Protein AF-A0A2D4K4G1-F1 (afdb_monomer)

Foldseek 3Di:
DVVLLVVLVVDPDPVSSVVSVVVVLVVCLVVLQPDPLLVVLVSCVLVLNLLSLLVSLQSSLCVLCVVCLLVVCVVVVNDPPSVVNVVSVVSNLVSLCSLLVLLLVLQCQLPDDDPPQDDPPDPDDRPPPPPPSRDHSVRSVVSSVVSVVSQLVDPDLSSLLSVLVSCVVSVNLVVLLVRDDPNSQVSLVVCLVPPPVVVVSLVSNLSSCVSVVVNVRSVVSVVVD

Sequence (225 aa):
ANELLQRSRQVQNKSEKEKMLRESLKEYQKISTQVDLANICVQYRQVRFYEGVVELSLTAAEKKDPQGLGLHYYKNHEPEEDVTGWQAFQERLNCYKCITDTLQELVNQSKAAPQSPSVPKKPGPPVLSSDPNMLSNEEAGHHFEQMLKLAQRSMDELFSIALYGWLIQADLSDKLLQVNSPFLEPYLARMAKIDQNKVCYMDLLWRFFEKNRSFSNAARVLAKL

InterPro domains:
  IPR004870 Nucleoporin, Nup155-like [PTHR10350] (1-225)
  IPR007187 Nucleoporin, Nup133/Nup155-like, C-terminal [PF03177] (1-225)
  IPR042533 Nucleoporin, Nup155-like, C-terminal, subdomain 1 [G3DSA:1.25.40.450] (1-170)
  IPR042537 Nucleoporin, Nup155-like, C-terminal, subdomain 2 [G3DSA:1.25.40.440] (172-225)

Structure (mmCIF, N/CA/C/O backbone):
data_AF-A0A2D4K4G1-F1
#
_entry.id   AF-A0A2D4K4G1-F1
#
loop_
_atom_site.group_PDB
_atom_site.id
_atom_site.type_symbol
_atom_site.label_atom_id
_atom_site.label_alt_id
_atom_site.label_comp_id
_atom_site.label_asym_id
_atom_site.label_entity_id
_atom_site.label_seq_id
_atom_site.pdbx_PDB_ins_code
_atom_site.Cartn_x
_atom_site.Cartn_y
_atom_site.Cartn_z
_atom_site.occupancy
_atom_site.B_iso_or_equiv
_atom_site.auth_seq_id
_atom_site.auth_comp_id
_atom_site.auth_asym_id
_atom_site.auth_atom_id
_atom_site.pdbx_PDB_model_num
ATOM 1 N N . ALA A 1 1 ? -7.213 -9.024 21.029 1.00 87.44 1 ALA A N 1
ATOM 2 C CA . ALA A 1 1 ? -7.169 -8.248 19.768 1.00 87.44 1 ALA A CA 1
ATOM 3 C C . ALA A 1 1 ? -8.569 -7.852 19.269 1.00 87.44 1 ALA A C 1
ATOM 5 O O . ALA A 1 1 ? -8.898 -6.670 19.330 1.00 87.44 1 ALA A O 1
ATOM 6 N N . ASN A 1 2 ? -9.415 -8.811 18.855 1.00 90.62 2 ASN A N 1
ATOM 7 C CA . ASN A 1 2 ? -10.753 -8.539 18.292 1.00 90.62 2 ASN A CA 1
ATOM 8 C C . ASN A 1 2 ? -11.706 -7.829 19.262 1.00 90.62 2 ASN A C 1
ATOM 10 O O . ASN A 1 2 ? -12.358 -6.862 18.897 1.00 90.62 2 ASN A O 1
ATOM 14 N N . GLU A 1 3 ? -11.755 -8.265 20.521 1.00 91.56 3 GLU A N 1
ATOM 15 C CA . GLU A 1 3 ? -12.632 -7.660 21.530 1.00 91.56 3 GLU A CA 1
ATOM 16 C C . GLU A 1 3 ? -12.346 -6.163 21.740 1.00 91.56 3 GLU A C 1
ATOM 18 O O . GLU A 1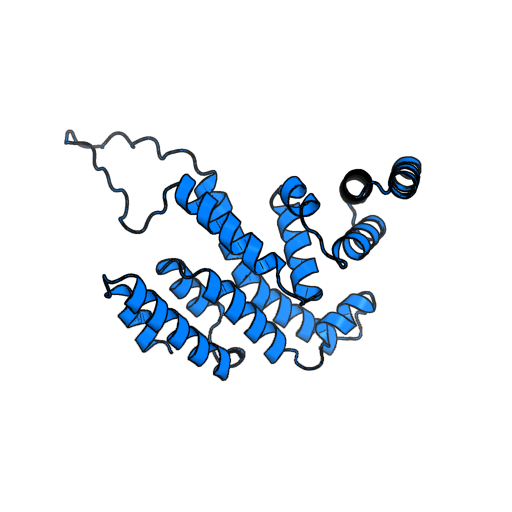 3 ? -13.276 -5.364 21.803 1.00 91.56 3 GLU A O 1
ATOM 23 N N . LEU A 1 4 ? -11.066 -5.767 21.765 1.00 91.31 4 LEU A N 1
ATOM 24 C CA . LEU A 1 4 ? -10.654 -4.359 21.853 1.00 91.31 4 LEU A CA 1
ATOM 25 C C . LEU A 1 4 ? -11.147 -3.557 20.642 1.00 91.31 4 LEU A C 1
ATOM 27 O O . LEU A 1 4 ? -11.682 -2.461 20.806 1.00 91.31 4 LEU A O 1
ATOM 31 N N . LEU A 1 5 ? -11.027 -4.124 19.437 1.00 91.94 5 LEU A N 1
ATOM 32 C CA . LEU A 1 5 ? -11.523 -3.505 18.208 1.00 91.94 5 LEU A CA 1
ATOM 33 C C . LEU A 1 5 ? -13.047 -3.341 18.237 1.00 91.94 5 LEU A C 1
ATOM 35 O O . LEU A 1 5 ? -13.545 -2.253 17.953 1.00 91.94 5 LEU A O 1
ATOM 39 N N . GLN A 1 6 ? -13.793 -4.370 18.641 1.00 92.38 6 GLN A N 1
ATOM 40 C CA . GLN A 1 6 ? -15.252 -4.290 18.734 1.00 92.38 6 GLN A CA 1
ATOM 41 C C . GLN A 1 6 ? -15.704 -3.272 19.786 1.00 92.38 6 GLN A C 1
ATOM 43 O O . GLN A 1 6 ? -16.563 -2.438 19.500 1.00 92.38 6 GLN A O 1
ATOM 48 N N . ARG A 1 7 ? -15.079 -3.262 20.969 1.00 90.75 7 ARG A N 1
ATOM 49 C CA . ARG A 1 7 ? -15.389 -2.284 22.023 1.00 90.75 7 ARG A CA 1
ATOM 50 C C . ARG A 1 7 ? -15.076 -0.850 21.602 1.00 90.75 7 ARG A C 1
ATOM 52 O O . ARG A 1 7 ? -15.871 0.040 21.886 1.00 90.75 7 ARG A O 1
ATOM 59 N N . SER A 1 8 ? -13.991 -0.622 20.857 1.00 91.81 8 SER A N 1
ATOM 60 C CA . SER A 1 8 ? -13.606 0.719 20.384 1.00 91.81 8 SER A CA 1
ATOM 61 C C . SER A 1 8 ? -14.692 1.417 19.547 1.00 91.81 8 SER A C 1
ATOM 63 O O . SER A 1 8 ? -14.723 2.644 19.470 1.00 91.81 8 SER A O 1
ATOM 65 N N . ARG A 1 9 ? -15.616 0.655 18.941 1.00 89.69 9 ARG A N 1
ATOM 66 C CA . ARG A 1 9 ? -16.751 1.186 18.166 1.00 89.69 9 ARG A CA 1
ATOM 67 C C . ARG A 1 9 ? -17.771 1.918 19.034 1.00 89.69 9 ARG A C 1
ATOM 69 O O . ARG A 1 9 ? -18.462 2.796 18.535 1.00 89.69 9 ARG A O 1
ATOM 76 N N . GLN A 1 10 ? -17.859 1.552 20.309 1.00 89.31 10 GLN A N 1
ATOM 77 C CA . GLN A 1 10 ? -18.832 2.091 21.261 1.00 89.31 10 GLN A CA 1
ATOM 78 C C . GLN A 1 10 ? -18.251 3.244 22.096 1.00 89.31 10 GLN A C 1
ATOM 80 O O . GLN A 1 10 ? -18.992 3.952 22.776 1.00 89.31 10 GLN A O 1
ATOM 85 N N . VAL A 1 11 ? -16.932 3.457 22.041 1.00 89.94 11 VAL A N 1
ATOM 86 C CA . VAL A 1 11 ? -16.235 4.493 22.811 1.00 89.94 11 VAL A CA 1
ATOM 87 C C . VAL A 1 11 ? -16.390 5.855 22.135 1.00 89.94 11 VAL A C 1
ATOM 89 O O . VAL A 1 11 ? -15.993 6.045 20.985 1.00 89.94 11 VAL A O 1
ATOM 92 N N . GLN A 1 12 ? -16.937 6.826 22.872 1.00 87.38 12 GLN A N 1
ATOM 93 C CA . GLN A 1 12 ? -17.111 8.205 22.395 1.00 87.38 12 GLN A CA 1
ATOM 94 C C . GLN A 1 12 ? -15.839 9.049 22.565 1.00 87.38 12 GLN A C 1
ATOM 96 O O . GLN A 1 12 ? -15.583 9.963 21.779 1.00 87.38 12 GLN A O 1
ATOM 101 N N . ASN A 1 13 ? -15.019 8.744 23.578 1.00 93.56 13 ASN A N 1
ATOM 102 C CA . ASN A 1 13 ? -13.766 9.450 23.821 1.00 93.56 13 ASN A CA 1
ATOM 103 C C . ASN A 1 13 ? -12.722 9.073 22.755 1.00 93.56 13 ASN A C 1
ATOM 105 O O . ASN A 1 13 ? -12.282 7.928 22.672 1.00 93.56 13 ASN A O 1
ATOM 109 N N . LYS A 1 14 ? -12.292 10.056 21.955 1.00 90.75 14 LYS A N 1
ATOM 110 C CA . LYS A 1 14 ? -11.338 9.846 20.852 1.00 90.75 14 LYS A CA 1
ATOM 111 C C . LYS A 1 14 ? -9.982 9.299 21.314 1.00 90.75 14 LYS A C 1
ATOM 113 O O . LYS A 1 14 ? -9.452 8.409 20.661 1.00 90.75 14 LYS A O 1
ATOM 118 N N . SER A 1 15 ? -9.447 9.802 22.427 1.00 93.81 15 SER A N 1
ATOM 119 C CA . SER A 1 15 ? -8.134 9.390 22.951 1.00 93.81 15 SER A CA 1
ATOM 120 C C . SER A 1 15 ? -8.168 7.952 23.471 1.00 93.81 15 SER A C 1
ATOM 122 O O . SER A 1 15 ? -7.311 7.133 23.143 1.00 93.81 15 SER A O 1
ATOM 124 N N . GLU A 1 16 ? -9.217 7.607 24.219 1.00 94.12 16 GLU A N 1
ATOM 125 C CA . GLU A 1 16 ? -9.416 6.241 24.708 1.00 94.12 16 GLU A CA 1
ATOM 126 C C . GLU A 1 16 ? -9.641 5.258 23.553 1.00 94.12 16 GLU A C 1
ATOM 128 O O . GLU A 1 16 ? -9.011 4.200 23.506 1.00 94.12 16 GLU A O 1
ATOM 133 N N . LYS A 1 17 ? -10.468 5.639 22.570 1.00 93.50 17 LYS A N 1
ATOM 134 C CA . LYS A 1 17 ? -10.687 4.857 21.351 1.00 93.50 17 LYS A CA 1
ATOM 135 C C . LYS A 1 17 ? -9.372 4.591 20.617 1.00 93.50 17 LYS A C 1
ATOM 137 O O . LYS A 1 17 ? -9.108 3.450 20.246 1.00 93.50 17 LYS A O 1
ATOM 142 N N . GLU A 1 18 ? -8.540 5.615 20.430 1.00 94.44 18 GLU A N 1
ATOM 143 C CA . GLU A 1 18 ? -7.235 5.469 19.783 1.00 94.44 18 GLU A CA 1
ATOM 144 C C . GLU A 1 18 ? -6.320 4.515 20.561 1.00 94.44 18 GLU A C 1
ATOM 146 O O . GLU A 1 18 ? -5.722 3.616 19.967 1.00 94.44 18 GLU A O 1
ATOM 151 N N . LYS A 1 19 ? -6.260 4.641 21.892 1.00 95.75 19 LYS A N 1
ATOM 152 C CA . LYS A 1 19 ? -5.481 3.732 22.741 1.00 95.75 19 LYS A CA 1
ATOM 153 C C . LYS A 1 19 ? -5.917 2.275 22.555 1.00 95.75 19 LYS A C 1
ATOM 155 O O . LYS A 1 19 ? -5.071 1.414 22.319 1.00 95.75 19 LYS A O 1
ATOM 160 N N . MET A 1 20 ? -7.223 2.003 22.583 1.00 96.12 20 MET A N 1
ATOM 161 C CA . MET A 1 20 ? -7.760 0.651 22.379 1.00 96.12 20 MET A CA 1
ATOM 162 C C . MET A 1 20 ? -7.439 0.090 20.989 1.00 96.12 20 MET A C 1
ATOM 164 O O . MET A 1 20 ? -7.129 -1.095 20.855 1.00 96.12 20 MET A O 1
ATOM 168 N N . LEU A 1 21 ? -7.496 0.927 19.951 1.00 97.00 21 LEU A N 1
ATOM 169 C CA . LEU A 1 21 ? -7.154 0.537 18.581 1.00 97.00 21 LEU A CA 1
ATOM 170 C C . LEU A 1 21 ? -5.666 0.202 18.442 1.00 97.00 21 LEU A C 1
ATOM 172 O O . LEU A 1 21 ? -5.328 -0.834 17.870 1.00 97.00 21 LEU A O 1
ATOM 176 N N . ARG A 1 22 ? -4.784 1.019 19.029 1.00 97.19 22 ARG A N 1
ATOM 177 C CA . ARG A 1 22 ? -3.336 0.760 19.063 1.00 97.19 22 ARG A CA 1
ATOM 178 C C . ARG A 1 22 ? -3.000 -0.515 19.840 1.00 97.19 22 ARG A C 1
ATOM 180 O O . ARG A 1 22 ? -2.131 -1.274 19.422 1.00 97.19 22 ARG A O 1
ATOM 187 N N . GLU A 1 23 ? -3.686 -0.790 20.947 1.00 96.88 23 GLU A N 1
ATOM 188 C CA . GLU A 1 23 ? -3.527 -2.052 21.685 1.00 96.88 23 GLU A CA 1
ATOM 189 C C . GLU A 1 23 ? -4.033 -3.253 20.877 1.00 96.88 23 GLU A C 1
ATOM 191 O O . GLU A 1 23 ? -3.348 -4.271 20.783 1.00 96.88 23 GLU A O 1
ATOM 196 N N . SER A 1 24 ? -5.192 -3.124 20.224 1.00 97.56 24 SER A N 1
ATOM 197 C CA . SER A 1 24 ? -5.716 -4.148 19.317 1.00 97.56 24 SER A CA 1
ATOM 198 C C . SER A 1 24 ? -4.713 -4.486 18.209 1.00 97.56 24 SER A C 1
ATOM 200 O O . SER A 1 24 ? -4.455 -5.667 17.968 1.00 97.56 24 SER A O 1
ATOM 202 N N . LEU A 1 25 ? -4.109 -3.462 17.596 1.00 97.94 25 LEU A N 1
ATOM 203 C CA . LEU A 1 25 ? -3.101 -3.600 16.545 1.00 97.94 25 LEU A CA 1
ATOM 204 C C . LEU A 1 25 ? -1.880 -4.376 17.023 1.00 97.94 25 LEU A C 1
ATOM 206 O O . LEU A 1 25 ? -1.491 -5.343 16.373 1.00 97.94 25 LEU A O 1
ATOM 210 N N . LYS A 1 26 ? -1.327 -4.013 18.186 1.00 97.75 26 LYS A N 1
ATOM 211 C CA . LYS A 1 26 ? -0.183 -4.722 18.777 1.00 97.75 26 LYS A CA 1
ATOM 212 C C . LYS A 1 26 ? -0.474 -6.205 18.978 1.00 97.75 26 LYS A C 1
ATOM 214 O O . LYS A 1 26 ? 0.382 -7.040 18.698 1.00 97.75 26 LYS A O 1
ATOM 219 N N . GLU A 1 27 ? -1.672 -6.555 19.443 1.00 97.31 27 GLU A N 1
ATOM 220 C CA . GLU A 1 27 ? -2.049 -7.960 19.612 1.00 97.31 27 GLU A CA 1
ATOM 221 C C . GLU A 1 27 ? -2.221 -8.684 18.270 1.00 97.31 27 GLU A C 1
ATOM 223 O O . GLU A 1 27 ? -1.761 -9.815 18.132 1.00 97.31 27 GLU A O 1
ATOM 228 N N . TYR A 1 28 ? -2.819 -8.046 17.258 1.00 97.62 28 TYR A N 1
ATOM 229 C CA . TYR A 1 28 ? -2.929 -8.644 15.923 1.00 97.62 28 TYR A CA 1
ATOM 230 C C . TYR A 1 28 ? -1.576 -8.809 15.230 1.00 97.62 28 TYR A C 1
ATOM 232 O O . TYR A 1 28 ? -1.339 -9.841 14.608 1.00 97.62 28 TYR A O 1
ATOM 240 N N . GLN A 1 29 ? -0.658 -7.853 15.386 1.00 97.56 29 GLN A N 1
ATOM 241 C CA . GLN A 1 29 ? 0.699 -7.940 14.846 1.00 97.56 29 GLN A CA 1
ATOM 242 C C . GLN A 1 29 ? 1.450 -9.164 15.379 1.00 97.56 29 GLN A C 1
ATOM 244 O O . GLN A 1 29 ? 2.223 -9.770 14.639 1.00 97.56 29 GLN A O 1
ATOM 249 N N . LYS A 1 30 ? 1.216 -9.589 16.630 1.00 96.00 30 LYS A N 1
ATOM 250 C CA . LYS A 1 30 ? 1.841 -10.805 17.188 1.00 96.00 30 LYS A CA 1
ATOM 251 C C . LYS A 1 30 ? 1.450 -12.065 16.413 1.00 96.00 30 LYS A C 1
ATOM 253 O O . LYS A 1 30 ? 2.320 -12.897 16.173 1.00 96.00 30 LYS A O 1
ATOM 258 N N . ILE A 1 31 ? 0.197 -12.153 15.971 1.00 95.19 31 ILE A N 1
ATOM 259 C CA . ILE A 1 31 ? -0.395 -13.321 15.300 1.00 95.19 31 ILE A CA 1
ATOM 260 C C . ILE A 1 31 ? -0.724 -13.064 13.818 1.00 95.19 31 ILE A C 1
ATOM 262 O O . ILE A 1 31 ? -1.590 -13.727 13.254 1.00 95.19 31 ILE A O 1
ATOM 266 N N . SER A 1 32 ? -0.049 -12.109 13.169 1.00 93.25 32 SER A N 1
ATOM 267 C CA . SER A 1 32 ? -0.439 -11.591 11.846 1.00 93.25 32 SER A CA 1
ATOM 268 C C . SER A 1 32 ? -0.440 -12.623 10.709 1.00 93.25 32 SER A C 1
ATOM 270 O O . SER A 1 32 ? -1.079 -12.395 9.687 1.00 93.25 32 SER A O 1
ATOM 272 N N . THR A 1 33 ? 0.227 -13.768 10.877 1.00 92.44 33 THR A N 1
ATOM 273 C CA . THR A 1 33 ? 0.242 -14.869 9.897 1.00 92.44 33 THR A CA 1
ATOM 274 C C . THR A 1 33 ? -0.941 -15.830 10.031 1.00 92.44 33 THR A C 1
ATOM 276 O O . THR A 1 33 ? -1.212 -16.583 9.103 1.00 92.44 33 THR A O 1
ATOM 279 N N . GLN A 1 34 ? -1.647 -15.817 11.166 1.00 91.50 34 GLN A N 1
ATOM 280 C CA . GLN A 1 34 ? -2.717 -16.770 11.505 1.00 91.50 34 GLN A CA 1
ATOM 281 C C . GLN A 1 34 ? -4.114 -16.145 11.429 1.00 91.50 34 GLN A C 1
ATOM 283 O O . GLN A 1 34 ? -5.116 -16.816 11.665 1.00 91.50 34 GLN A O 1
ATOM 288 N N . VAL A 1 35 ? -4.186 -14.844 11.154 1.00 91.69 35 VAL A N 1
ATOM 289 C CA . VAL A 1 35 ? -5.431 -14.078 11.163 1.00 91.69 35 VAL A CA 1
ATOM 290 C C . VAL A 1 35 ? -5.909 -13.765 9.756 1.00 91.69 35 VAL A C 1
ATOM 292 O O . VAL A 1 35 ? -5.122 -13.645 8.820 1.00 91.69 35 VAL A O 1
ATOM 295 N N . ASP A 1 36 ? -7.217 -13.557 9.632 1.00 95.12 36 ASP A N 1
ATOM 296 C CA . ASP A 1 36 ? -7.822 -13.009 8.424 1.00 95.12 36 ASP A CA 1
ATOM 297 C C . ASP A 1 36 ? -7.508 -11.508 8.323 1.00 95.12 36 ASP A C 1
ATOM 299 O O . ASP A 1 36 ? -8.241 -10.650 8.828 1.00 95.12 36 ASP A O 1
ATOM 303 N N . LEU A 1 37 ? -6.364 -11.208 7.703 1.00 96.19 37 LEU A N 1
ATOM 304 C CA . LEU A 1 37 ? -5.874 -9.847 7.499 1.00 96.19 37 LEU A CA 1
ATOM 305 C C . LEU A 1 37 ? -6.915 -8.976 6.785 1.00 96.19 37 LEU A C 1
ATOM 307 O O . LEU A 1 37 ? -7.174 -7.857 7.225 1.00 96.19 37 LEU A O 1
ATOM 311 N N . ALA A 1 38 ? -7.546 -9.494 5.727 1.00 95.81 38 ALA A N 1
ATOM 312 C CA . ALA A 1 38 ? -8.498 -8.740 4.919 1.00 95.81 38 ALA A CA 1
ATOM 313 C C . ALA A 1 38 ? -9.707 -8.301 5.754 1.00 95.81 38 ALA A C 1
ATOM 315 O O . ALA A 1 38 ? -10.076 -7.121 5.748 1.00 95.81 38 ALA A O 1
ATOM 316 N N . ASN A 1 39 ? -10.282 -9.218 6.536 1.00 95.69 39 ASN A N 1
ATOM 317 C CA . ASN A 1 39 ? -11.397 -8.904 7.426 1.00 95.69 39 ASN A CA 1
ATOM 318 C C . ASN A 1 39 ? -10.999 -7.897 8.517 1.00 95.69 39 ASN A C 1
ATOM 320 O O . ASN A 1 39 ? -11.739 -6.950 8.788 1.00 95.69 39 ASN A O 1
ATOM 324 N N . ILE A 1 40 ? -9.814 -8.034 9.119 1.00 96.62 40 ILE A N 1
ATOM 325 C CA . ILE A 1 40 ? -9.347 -7.075 10.134 1.00 96.62 40 ILE A CA 1
ATOM 326 C C . ILE A 1 40 ? -9.163 -5.680 9.521 1.00 96.62 40 ILE A C 1
ATOM 328 O O . ILE A 1 40 ? -9.613 -4.692 10.103 1.00 96.62 40 ILE A O 1
ATOM 332 N N . CYS A 1 41 ? -8.583 -5.581 8.323 1.00 96.88 41 CYS A N 1
ATOM 333 C CA . CYS A 1 41 ? -8.428 -4.311 7.617 1.00 96.88 41 CYS A CA 1
ATOM 334 C C . CYS A 1 41 ? -9.783 -3.667 7.275 1.00 96.88 41 CYS A C 1
ATOM 336 O O . CYS A 1 41 ? -9.935 -2.455 7.432 1.00 96.88 41 CYS A O 1
ATOM 338 N N . VAL A 1 42 ? -10.801 -4.447 6.882 1.00 95.12 42 VAL A N 1
ATOM 339 C CA . VAL A 1 42 ? -12.190 -3.954 6.748 1.00 95.12 42 VAL A CA 1
ATOM 340 C C . VAL A 1 42 ? -12.689 -3.374 8.073 1.00 95.12 42 VAL A C 1
ATOM 342 O O . VAL A 1 42 ? -13.242 -2.274 8.107 1.00 95.12 42 VAL A O 1
ATOM 345 N N . GLN A 1 43 ? -12.471 -4.073 9.185 1.00 95.00 43 GLN A N 1
ATOM 346 C CA . GLN A 1 43 ? -12.939 -3.610 10.487 1.00 95.00 43 GLN A CA 1
ATOM 347 C C . GLN A 1 43 ? -12.214 -2.351 10.975 1.00 95.00 43 GLN A C 1
ATOM 349 O O . GLN A 1 43 ? -12.862 -1.505 11.594 1.00 95.00 43 GLN A O 1
ATOM 354 N N . TYR A 1 44 ? -10.918 -2.198 10.687 1.00 96.50 44 TYR A N 1
ATOM 355 C CA . TYR A 1 44 ? -10.170 -0.973 10.978 1.00 96.50 44 TYR A CA 1
ATOM 356 C C . TYR A 1 44 ? -10.618 0.211 10.122 1.00 96.50 44 TYR A C 1
ATOM 358 O O . TYR A 1 44 ? -10.763 1.314 10.654 1.00 96.50 44 TYR A O 1
ATOM 366 N N . ARG A 1 45 ? -10.932 -0.009 8.839 1.00 94.00 45 ARG A N 1
ATOM 367 C CA . ARG A 1 45 ? -11.534 1.021 7.978 1.00 94.00 45 ARG A CA 1
ATOM 368 C C . ARG A 1 45 ? -12.846 1.555 8.547 1.00 94.00 45 ARG A C 1
ATOM 370 O O . ARG A 1 45 ? -13.018 2.766 8.635 1.00 94.00 45 ARG A O 1
ATOM 377 N N . GLN A 1 46 ? -13.729 0.674 9.023 1.00 91.31 46 GLN A N 1
ATOM 378 C CA . GLN A 1 46 ? -15.025 1.063 9.606 1.00 91.31 46 GLN A CA 1
ATOM 379 C C . GLN A 1 46 ? -14.894 1.997 10.819 1.00 91.31 46 GLN A C 1
ATOM 381 O O . GLN A 1 46 ? -15.801 2.771 11.109 1.00 91.31 46 GLN A O 1
ATOM 386 N N . VAL A 1 47 ? -13.766 1.946 11.531 1.00 92.44 47 VAL A N 1
ATOM 387 C CA . VAL A 1 47 ? -13.466 2.840 12.662 1.00 92.44 47 VAL A CA 1
ATOM 388 C C . VAL A 1 47 ? -12.461 3.938 12.312 1.00 92.44 47 VAL A C 1
ATOM 390 O O . VAL A 1 47 ? -12.002 4.635 13.217 1.00 92.44 47 VAL A O 1
ATOM 393 N N . ARG A 1 48 ? -12.167 4.119 11.016 1.00 93.19 48 ARG A N 1
ATOM 394 C CA . ARG A 1 48 ? -11.246 5.116 10.445 1.00 93.19 48 ARG A CA 1
ATOM 395 C C . ARG A 1 48 ? -9.803 4.984 10.956 1.00 93.19 48 ARG A C 1
ATOM 397 O O . ARG A 1 48 ? -9.063 5.962 11.017 1.00 93.19 48 ARG A O 1
ATOM 404 N N . PHE A 1 49 ? -9.388 3.770 11.325 1.00 96.12 49 PHE A N 1
ATOM 405 C CA . PHE A 1 49 ? -8.046 3.475 11.832 1.00 96.12 49 PHE A CA 1
ATOM 406 C C . PHE A 1 49 ? -7.104 3.011 10.712 1.00 96.12 49 PHE A C 1
ATOM 408 O O . PHE A 1 49 ? -6.667 1.861 10.663 1.00 96.12 49 PHE A O 1
ATOM 415 N N . TYR A 1 50 ? -6.804 3.917 9.782 1.00 97.19 50 TYR A N 1
ATOM 416 C CA . TYR A 1 50 ? -6.009 3.616 8.584 1.00 97.19 50 TYR A CA 1
ATOM 417 C C . TYR A 1 50 ? -4.538 3.298 8.879 1.00 97.19 50 TYR A C 1
ATOM 419 O O . TYR A 1 50 ? -3.938 2.492 8.172 1.00 97.19 50 TYR A O 1
ATOM 427 N N . GLU A 1 51 ? -3.971 3.868 9.948 1.00 96.81 51 GLU A N 1
ATOM 428 C CA . GLU A 1 51 ? -2.624 3.529 10.434 1.00 96.81 51 GLU A CA 1
ATOM 429 C C . GLU A 1 51 ? -2.508 2.025 10.716 1.00 96.81 51 GLU A C 1
ATOM 431 O O . GLU A 1 51 ? -1.591 1.373 10.223 1.00 96.81 51 GLU A O 1
ATOM 436 N N . GLY A 1 52 ? -3.505 1.441 11.393 1.00 97.31 52 GLY A N 1
ATOM 437 C CA . GLY A 1 52 ? -3.540 0.004 11.656 1.00 97.31 52 GLY A CA 1
ATOM 438 C C . GLY A 1 52 ? -3.659 -0.857 10.404 1.00 97.31 52 GLY A C 1
ATOM 439 O O . GLY A 1 52 ? -3.109 -1.953 10.381 1.00 97.31 52 GLY A O 1
ATOM 440 N N . VAL A 1 53 ? -4.321 -0.373 9.346 1.00 98.25 53 VAL A N 1
ATOM 441 C CA . VAL A 1 53 ? -4.364 -1.080 8.054 1.00 98.25 53 VAL A CA 1
ATOM 442 C C . VAL A 1 53 ? -2.967 -1.154 7.443 1.00 98.25 53 VAL A C 1
ATOM 444 O O . VAL A 1 53 ? -2.552 -2.234 7.026 1.00 98.25 53 VAL A O 1
ATOM 447 N N . VAL A 1 54 ? -2.236 -0.034 7.416 1.00 98.31 54 VAL A N 1
ATOM 448 C CA . VAL A 1 54 ? -0.874 0.025 6.863 1.00 98.31 54 VAL A CA 1
ATOM 449 C C . VAL A 1 54 ? 0.077 -0.838 7.682 1.00 98.31 54 VAL A C 1
ATOM 451 O O . VAL A 1 54 ? 0.702 -1.747 7.140 1.00 98.31 54 VAL A O 1
ATOM 454 N N . GLU A 1 55 ? 0.156 -0.602 8.990 1.00 97.88 55 GLU A N 1
ATOM 455 C CA . GLU A 1 55 ? 1.121 -1.290 9.845 1.00 97.88 55 GLU A CA 1
ATOM 456 C C . GLU A 1 55 ? 0.866 -2.793 9.925 1.00 97.88 55 GLU A C 1
ATOM 458 O O . GLU A 1 55 ? 1.807 -3.575 9.797 1.00 97.88 55 GLU A O 1
ATOM 463 N N . LEU A 1 56 ? -0.391 -3.224 10.093 1.00 98.19 56 LEU A N 1
ATOM 464 C CA . LEU A 1 56 ? -0.697 -4.651 10.177 1.00 98.19 56 LEU A CA 1
ATOM 465 C C . LEU A 1 56 ? -0.384 -5.367 8.862 1.00 98.19 56 LEU A C 1
ATOM 467 O O . LEU A 1 56 ? 0.179 -6.459 8.895 1.00 98.19 56 LEU A O 1
ATOM 471 N N . SER A 1 57 ? -0.714 -4.754 7.722 1.00 98.38 57 SER A N 1
ATOM 472 C CA . SER A 1 57 ? -0.459 -5.347 6.405 1.00 98.38 57 SER A CA 1
ATOM 473 C C . SER A 1 57 ? 1.038 -5.472 6.125 1.00 98.38 57 SER A C 1
ATOM 475 O O . SER A 1 57 ? 1.480 -6.518 5.655 1.00 98.38 57 SER A O 1
ATOM 477 N N . LEU A 1 58 ? 1.832 -4.450 6.469 1.00 98.19 58 LEU A N 1
ATOM 478 C CA . LEU A 1 58 ? 3.291 -4.500 6.338 1.00 98.19 58 LEU A CA 1
ATOM 479 C C . LEU A 1 58 ? 3.908 -5.543 7.281 1.00 98.19 58 LEU A C 1
ATOM 481 O O . LEU A 1 58 ? 4.706 -6.364 6.838 1.00 98.19 58 LEU A O 1
ATOM 485 N 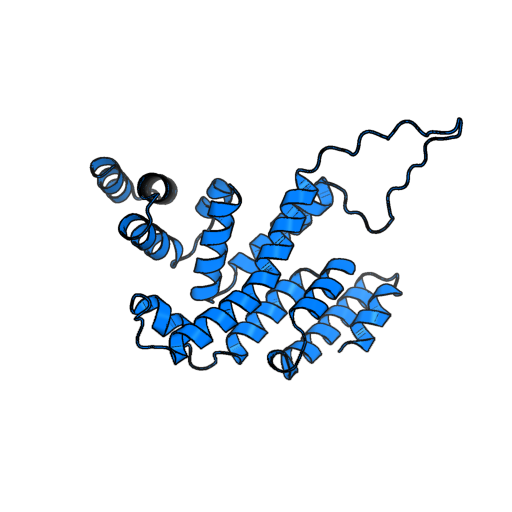N . THR A 1 59 ? 3.478 -5.592 8.548 1.00 98.06 59 THR A N 1
ATOM 486 C CA . THR A 1 59 ? 3.929 -6.627 9.495 1.00 98.06 59 THR A CA 1
ATOM 487 C C . THR A 1 59 ? 3.543 -8.035 9.029 1.00 98.06 59 THR A C 1
ATOM 489 O O . THR A 1 59 ? 4.315 -8.978 9.190 1.00 98.06 59 THR A O 1
ATOM 492 N N . ALA A 1 60 ? 2.342 -8.219 8.474 1.00 97.88 60 ALA A N 1
ATOM 493 C CA . ALA A 1 60 ? 1.907 -9.504 7.934 1.00 97.88 60 ALA A CA 1
ATOM 494 C C . ALA A 1 60 ? 2.754 -9.922 6.725 1.00 97.88 60 ALA A C 1
ATOM 496 O O . ALA A 1 60 ? 3.175 -11.073 6.664 1.00 97.88 60 ALA A O 1
ATOM 497 N N . ALA A 1 61 ? 3.040 -8.998 5.801 1.00 97.88 61 ALA A N 1
ATOM 498 C CA . ALA A 1 61 ? 3.900 -9.259 4.648 1.00 97.88 61 ALA A CA 1
ATOM 499 C C . ALA A 1 61 ? 5.309 -9.702 5.076 1.00 97.88 61 ALA A C 1
ATOM 501 O O . ALA A 1 61 ? 5.794 -10.724 4.599 1.00 97.88 61 ALA A O 1
ATOM 502 N N . GLU A 1 62 ? 5.929 -8.988 6.019 1.00 97.19 62 GLU A N 1
ATOM 503 C CA . GLU A 1 62 ? 7.259 -9.322 6.546 1.00 97.19 62 GLU A CA 1
ATOM 504 C C . GLU A 1 62 ? 7.277 -10.687 7.249 1.00 97.19 62 GLU A C 1
ATOM 506 O O . GLU A 1 62 ? 8.154 -11.507 6.999 1.00 97.19 62 GLU A O 1
ATOM 511 N N . LYS A 1 63 ? 6.282 -10.988 8.094 1.00 97.19 63 LYS A N 1
ATOM 512 C CA . LYS A 1 63 ? 6.239 -12.274 8.811 1.00 97.19 63 LYS A CA 1
ATOM 513 C C . LYS A 1 63 ? 5.902 -13.473 7.929 1.00 97.19 63 LYS A C 1
ATOM 515 O O . LYS A 1 63 ? 6.245 -14.595 8.299 1.00 97.19 63 LYS A O 1
ATOM 520 N N . LYS A 1 64 ? 5.207 -13.263 6.810 1.00 96.38 64 LYS A N 1
ATOM 521 C CA . LYS A 1 64 ? 4.932 -14.317 5.824 1.00 96.38 64 LYS A CA 1
ATOM 522 C C . LYS A 1 64 ? 6.142 -14.619 4.939 1.00 96.38 64 LYS A C 1
ATOM 524 O O . LYS A 1 64 ? 6.273 -15.747 4.481 1.00 96.38 64 LYS A O 1
ATOM 529 N N . ASP A 1 65 ? 7.030 -13.647 4.747 1.00 97.38 65 ASP A N 1
ATOM 530 C CA . ASP A 1 65 ? 8.269 -13.793 3.979 1.00 97.38 65 ASP A CA 1
ATOM 531 C C . ASP A 1 65 ? 9.491 -13.260 4.760 1.00 97.38 65 ASP A C 1
ATOM 533 O O . ASP A 1 65 ? 10.120 -12.277 4.360 1.00 97.38 65 ASP A O 1
ATOM 537 N N . PRO A 1 66 ? 9.864 -13.899 5.885 1.00 95.56 66 PRO A N 1
ATOM 538 C CA . PRO A 1 66 ? 10.952 -13.413 6.738 1.00 95.56 66 PRO A CA 1
ATOM 539 C C . PRO A 1 66 ? 12.335 -13.551 6.085 1.00 95.56 66 PRO A C 1
ATOM 541 O O . PRO A 1 66 ? 13.291 -12.915 6.518 1.00 95.56 66 PRO A O 1
ATOM 544 N N . GLN A 1 67 ? 12.455 -14.401 5.062 1.00 96.00 67 GLN A N 1
ATOM 545 C CA . GLN A 1 67 ? 13.698 -14.625 4.319 1.00 96.00 67 GLN A CA 1
ATOM 546 C C . GLN A 1 67 ? 13.830 -13.692 3.103 1.00 96.00 67 GLN A C 1
ATOM 548 O O . GLN A 1 67 ? 14.874 -13.686 2.455 1.00 96.00 67 GLN A O 1
ATOM 553 N N . GLY A 1 68 ? 12.798 -12.901 2.787 1.00 96.19 68 GLY A N 1
ATOM 554 C CA . GLY A 1 68 ? 12.801 -11.991 1.643 1.00 96.19 68 GLY A CA 1
ATOM 555 C C . GLY A 1 68 ? 12.813 -12.703 0.286 1.00 96.19 68 GLY A C 1
ATOM 556 O O . GLY A 1 68 ? 13.320 -12.143 -0.690 1.00 96.19 68 GLY A O 1
ATOM 557 N N . LEU A 1 69 ? 12.264 -13.918 0.208 1.00 97.88 69 LEU A N 1
ATOM 558 C CA . LEU A 1 69 ? 12.203 -14.726 -1.011 1.00 97.88 69 LEU A CA 1
ATOM 559 C C . LEU A 1 69 ? 11.396 -14.027 -2.107 1.00 97.88 69 LEU A C 1
ATOM 561 O O . LEU A 1 69 ? 11.793 -14.055 -3.268 1.00 97.88 69 LEU A O 1
ATOM 565 N N . GLY A 1 70 ? 10.315 -13.328 -1.749 1.00 97.56 70 GLY A N 1
ATOM 566 C CA . GLY A 1 70 ? 9.500 -12.595 -2.716 1.00 97.56 70 GLY A CA 1
ATOM 567 C C . GLY A 1 70 ? 10.247 -11.413 -3.343 1.00 97.56 70 GLY A C 1
ATOM 568 O O . GLY A 1 70 ? 10.102 -11.137 -4.533 1.00 97.56 70 GLY A O 1
ATOM 569 N N . LEU A 1 71 ? 11.101 -10.731 -2.569 1.00 96.62 71 LEU A N 1
ATOM 570 C CA . LEU A 1 71 ? 11.953 -9.665 -3.107 1.00 96.62 71 LEU A CA 1
ATOM 571 C C . LEU A 1 71 ? 13.076 -10.236 -3.982 1.00 96.62 71 LEU A C 1
ATOM 573 O O . LEU A 1 71 ? 13.382 -9.666 -5.028 1.00 96.62 71 LEU A O 1
ATOM 577 N N . HIS A 1 72 ? 13.681 -11.353 -3.566 1.00 97.62 72 HIS A N 1
ATOM 578 C CA . HIS A 1 72 ? 14.693 -12.062 -4.350 1.00 97.62 72 HIS A CA 1
ATOM 579 C C . HIS A 1 72 ? 14.141 -12.500 -5.714 1.00 97.62 72 HIS A C 1
ATOM 581 O O . HIS A 1 72 ? 14.734 -12.181 -6.744 1.00 97.62 72 HIS A O 1
ATOM 587 N N . TYR A 1 73 ? 12.970 -13.140 -5.722 1.00 97.81 73 TYR A N 1
ATOM 588 C CA . TYR A 1 73 ? 12.235 -13.522 -6.927 1.00 97.81 73 TYR A CA 1
ATOM 589 C C . TYR A 1 73 ? 12.044 -12.339 -7.882 1.00 97.81 73 TYR A C 1
ATOM 591 O O . TYR A 1 73 ? 12.434 -12.392 -9.050 1.00 97.81 73 TYR A O 1
ATOM 599 N N . TYR A 1 74 ? 11.528 -11.223 -7.357 1.00 95.81 74 TYR A N 1
ATOM 600 C CA . TYR A 1 74 ? 11.319 -10.013 -8.143 1.00 95.81 74 TYR A CA 1
ATOM 601 C C . TYR A 1 74 ? 12.629 -9.459 -8.723 1.00 95.81 74 TYR A C 1
ATOM 603 O O . TYR A 1 74 ? 12.668 -9.063 -9.889 1.00 95.81 74 TYR A O 1
ATOM 611 N N . LYS A 1 75 ? 13.716 -9.417 -7.940 1.00 94.69 75 LYS A N 1
ATOM 612 C CA . LYS A 1 75 ? 15.014 -8.878 -8.389 1.00 94.69 75 LYS A CA 1
ATOM 613 C C . LYS A 1 75 ? 15.687 -9.733 -9.459 1.00 94.69 75 LYS A C 1
ATOM 615 O O . LYS A 1 75 ? 16.383 -9.176 -10.302 1.00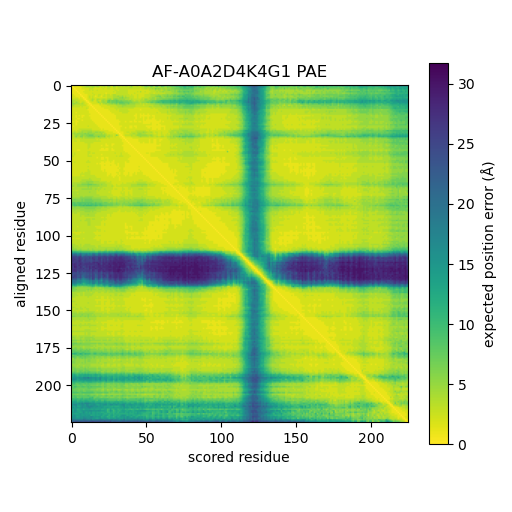 94.69 75 LYS A O 1
ATOM 620 N N . ASN A 1 76 ? 15.430 -11.037 -9.468 1.00 95.06 76 ASN A N 1
ATOM 621 C CA . ASN A 1 76 ? 15.967 -11.968 -10.459 1.00 95.06 76 ASN A CA 1
ATOM 622 C C . ASN A 1 76 ? 15.102 -12.104 -11.715 1.00 95.06 76 ASN A C 1
ATOM 624 O O . ASN A 1 76 ? 15.229 -13.086 -12.438 1.00 95.06 76 ASN A O 1
ATOM 628 N N . HIS A 1 77 ? 14.258 -11.109 -11.996 1.00 92.94 77 HIS A N 1
ATOM 629 C CA . HIS A 1 77 ? 13.392 -11.076 -13.174 1.00 92.94 77 HIS A CA 1
ATOM 630 C C . HIS A 1 77 ? 12.312 -12.161 -13.200 1.00 92.94 77 HIS A C 1
ATOM 632 O O . HIS A 1 77 ? 11.881 -12.540 -14.282 1.00 92.94 77 HIS A O 1
ATOM 638 N N . GLU A 1 78 ? 11.830 -12.583 -12.026 1.00 94.00 78 GLU A N 1
ATOM 639 C CA . GLU A 1 78 ? 10.639 -13.435 -11.896 1.00 94.00 78 GLU A CA 1
ATOM 640 C C . GLU A 1 78 ? 10.770 -14.770 -12.662 1.00 94.00 78 GLU A C 1
ATOM 642 O O . GLU A 1 78 ? 9.951 -15.062 -13.534 1.00 94.00 78 GLU A O 1
ATOM 647 N N . PRO A 1 79 ? 11.819 -15.570 -12.380 1.00 95.56 79 PRO A N 1
ATOM 648 C CA . PRO A 1 79 ? 12.085 -16.807 -13.109 1.00 95.56 79 PRO A CA 1
ATOM 649 C C . PRO A 1 79 ? 10.982 -17.843 -12.865 1.00 95.56 79 PRO A C 1
ATOM 651 O O . PRO A 1 79 ? 10.605 -18.095 -11.720 1.00 95.56 79 PRO A O 1
ATOM 654 N N . GLU A 1 80 ? 10.491 -18.477 -13.932 1.00 93.81 80 GLU A N 1
ATOM 655 C CA . GLU A 1 80 ? 9.361 -19.418 -13.872 1.00 93.81 80 GLU A CA 1
ATOM 656 C C . GLU A 1 80 ? 9.656 -20.655 -13.005 1.00 93.81 80 GLU A C 1
ATOM 658 O O . GLU A 1 80 ? 8.741 -21.271 -12.459 1.00 93.81 80 GLU A O 1
ATOM 663 N N . GLU A 1 81 ? 10.932 -21.011 -12.837 1.00 95.81 81 GLU A N 1
ATOM 664 C CA . GLU A 1 81 ? 11.359 -22.159 -12.039 1.00 95.81 81 GLU A CA 1
ATOM 665 C C . GLU A 1 81 ? 11.323 -21.895 -10.522 1.00 95.81 81 GLU A C 1
ATOM 667 O O . GLU A 1 81 ? 11.251 -22.841 -9.732 1.00 95.81 81 GLU A O 1
ATOM 672 N N . ASP A 1 82 ? 11.357 -20.629 -10.085 1.00 96.88 82 ASP A N 1
ATOM 673 C CA . ASP A 1 82 ? 11.356 -20.249 -8.665 1.00 96.88 82 ASP A CA 1
ATOM 674 C C . ASP A 1 82 ? 9.927 -20.166 -8.106 1.00 96.88 82 ASP A C 1
ATOM 676 O O . ASP A 1 82 ? 9.411 -19.106 -7.744 1.00 96.88 82 ASP A O 1
ATOM 680 N N . VAL A 1 83 ? 9.274 -21.327 -8.017 1.00 97.25 83 VAL A N 1
ATOM 681 C CA . VAL A 1 83 ? 7.902 -21.454 -7.497 1.00 97.25 83 VAL A CA 1
ATOM 682 C C . VAL A 1 83 ? 7.795 -20.942 -6.056 1.00 97.25 83 VAL A C 1
ATOM 684 O O . VAL A 1 83 ? 6.795 -20.325 -5.690 1.00 97.25 83 VAL A O 1
ATOM 687 N N . THR A 1 84 ? 8.820 -21.170 -5.231 1.00 97.19 84 THR A N 1
ATOM 688 C CA . THR A 1 84 ? 8.842 -20.731 -3.827 1.00 97.19 84 THR A CA 1
ATOM 689 C C . THR A 1 84 ? 8.919 -19.209 -3.725 1.00 97.19 84 THR A C 1
ATOM 691 O O . THR A 1 84 ? 8.159 -18.597 -2.971 1.00 97.19 84 THR A O 1
ATOM 694 N N . GLY A 1 85 ? 9.809 -18.584 -4.499 1.00 97.81 85 GLY A N 1
ATOM 695 C CA . GLY A 1 85 ? 9.923 -17.135 -4.590 1.00 97.81 85 GLY A CA 1
ATOM 696 C C . GLY A 1 85 ? 8.652 -16.489 -5.139 1.00 97.81 85 GLY A C 1
ATOM 697 O O . GLY A 1 85 ? 8.175 -15.504 -4.571 1.00 97.81 85 GLY A O 1
ATOM 698 N N . TRP A 1 86 ? 8.040 -17.093 -6.162 1.00 97.81 86 TRP A N 1
ATOM 699 C CA . TRP A 1 86 ? 6.745 -16.663 -6.691 1.00 97.81 86 TRP A CA 1
ATOM 700 C C . TRP A 1 86 ? 5.639 -16.716 -5.626 1.00 97.81 86 TRP A C 1
ATOM 702 O O . TRP A 1 86 ? 4.915 -15.735 -5.448 1.00 97.81 86 TRP A O 1
ATOM 712 N N . GLN A 1 87 ? 5.528 -17.811 -4.866 1.00 98.00 87 GLN A N 1
ATOM 713 C CA . GLN A 1 87 ? 4.545 -17.936 -3.780 1.00 98.00 87 GLN A CA 1
ATOM 714 C C . GLN A 1 87 ? 4.747 -16.862 -2.703 1.00 98.00 87 GLN A C 1
ATOM 716 O O . GLN A 1 87 ? 3.789 -16.193 -2.313 1.00 98.00 87 GLN A O 1
ATOM 721 N N . ALA A 1 88 ? 5.989 -16.650 -2.256 1.00 97.94 88 ALA A N 1
ATOM 722 C CA . ALA A 1 88 ? 6.313 -15.611 -1.280 1.00 97.94 88 ALA A CA 1
ATOM 723 C C . ALA A 1 88 ? 5.983 -14.205 -1.810 1.00 97.94 88 ALA A C 1
ATOM 725 O O . ALA A 1 88 ? 5.416 -13.380 -1.091 1.00 97.94 88 ALA A O 1
ATOM 726 N N . PHE A 1 89 ? 6.274 -13.937 -3.086 1.00 98.06 89 PHE A N 1
ATOM 727 C CA . PHE A 1 89 ? 5.917 -12.689 -3.754 1.00 98.06 89 PHE A CA 1
ATOM 728 C C . PHE A 1 89 ? 4.396 -12.467 -3.765 1.00 98.06 89 PHE A C 1
ATOM 730 O O . PHE A 1 89 ? 3.934 -11.403 -3.348 1.00 98.06 89 PHE A O 1
ATOM 737 N N . GLN A 1 90 ? 3.607 -13.477 -4.151 1.00 97.81 90 GLN A N 1
ATOM 738 C CA . GLN A 1 90 ? 2.141 -13.400 -4.145 1.00 97.81 90 GLN A CA 1
ATOM 739 C C . GLN A 1 90 ? 1.573 -13.171 -2.737 1.00 97.81 90 GLN A C 1
ATOM 741 O O . GLN A 1 90 ? 0.704 -12.319 -2.556 1.00 97.81 90 GLN A O 1
ATOM 746 N N . GLU A 1 91 ? 2.085 -13.868 -1.720 1.00 96.75 91 GLU A N 1
ATOM 747 C CA . GLU A 1 91 ? 1.657 -13.671 -0.329 1.00 96.75 91 GLU A CA 1
ATOM 748 C C . GLU A 1 91 ? 1.895 -12.235 0.157 1.00 96.75 91 GLU A C 1
ATOM 750 O O . GLU A 1 91 ? 1.033 -11.653 0.825 1.00 96.75 91 GLU A O 1
ATOM 755 N N . ARG A 1 92 ? 3.024 -11.623 -0.220 1.00 98.00 92 ARG A N 1
ATOM 756 C CA . ARG A 1 92 ? 3.296 -10.216 0.099 1.00 98.00 92 ARG A CA 1
ATOM 757 C C . ARG A 1 92 ? 2.361 -9.270 -0.646 1.00 98.00 92 ARG A C 1
ATOM 759 O O . ARG A 1 92 ? 1.794 -8.378 -0.013 1.00 98.00 92 ARG A O 1
ATOM 766 N N . LEU A 1 93 ? 2.136 -9.488 -1.945 1.00 97.44 93 LEU A N 1
ATOM 767 C CA . LEU A 1 93 ? 1.178 -8.694 -2.723 1.00 97.44 93 LEU A CA 1
ATOM 768 C C . LEU A 1 93 ? -0.239 -8.766 -2.136 1.00 97.44 93 LEU A C 1
ATOM 770 O O . LEU A 1 93 ? -0.904 -7.736 -2.026 1.00 97.44 93 LEU A O 1
ATOM 774 N N . ASN A 1 94 ? -0.675 -9.943 -1.685 1.00 97.12 94 ASN A N 1
ATOM 775 C CA . ASN A 1 94 ? -1.971 -10.126 -1.028 1.00 97.12 94 ASN A CA 1
ATOM 776 C C . ASN A 1 94 ? -2.095 -9.292 0.256 1.00 97.12 94 ASN A C 1
ATOM 778 O O . ASN A 1 94 ? -3.153 -8.719 0.523 1.00 97.12 94 ASN A O 1
ATOM 782 N N . CYS A 1 95 ? -1.016 -9.168 1.034 1.00 98.06 95 CYS A N 1
ATOM 783 C CA . CYS A 1 95 ? -0.988 -8.278 2.193 1.00 98.06 95 CYS A CA 1
ATOM 784 C C . CYS A 1 95 ? -1.071 -6.802 1.778 1.00 98.06 95 CYS A C 1
ATOM 786 O O . CYS A 1 95 ? -1.894 -6.057 2.310 1.00 98.06 95 CYS A O 1
ATOM 788 N N . TYR A 1 96 ? -0.270 -6.371 0.799 1.00 98.38 96 TYR A N 1
ATOM 789 C CA . TYR A 1 96 ? -0.269 -4.980 0.326 1.00 98.38 96 TYR A CA 1
ATOM 790 C C . TYR A 1 96 ? -1.593 -4.558 -0.296 1.00 98.38 96 TYR A C 1
ATOM 792 O O . TYR A 1 96 ? -1.969 -3.390 -0.187 1.00 98.38 96 TYR A O 1
ATOM 800 N N . LYS A 1 97 ? -2.328 -5.507 -0.880 1.00 97.06 97 LYS A N 1
ATOM 801 C CA . LYS A 1 97 ? -3.647 -5.265 -1.455 1.00 97.06 97 LYS A CA 1
ATOM 802 C C . LYS A 1 97 ? -4.611 -4.630 -0.452 1.00 97.06 97 LYS A C 1
ATOM 804 O O . LYS A 1 97 ? -5.367 -3.735 -0.810 1.00 97.06 97 LYS A O 1
ATOM 809 N N . CYS A 1 98 ? -4.525 -4.995 0.829 1.00 97.56 98 CYS A N 1
ATOM 810 C CA . CYS A 1 98 ? -5.333 -4.369 1.879 1.00 97.56 98 CYS A CA 1
ATOM 811 C C . CYS A 1 98 ? -5.086 -2.852 1.985 1.00 97.56 98 CYS A C 1
ATOM 813 O O . CYS A 1 98 ? -6.016 -2.085 2.249 1.00 97.56 98 CYS A O 1
ATOM 815 N N . ILE A 1 99 ? -3.848 -2.407 1.752 1.00 98.44 99 ILE A N 1
ATOM 816 C CA . ILE A 1 99 ? -3.467 -0.992 1.745 1.00 98.44 99 ILE A CA 1
ATOM 817 C C . ILE A 1 99 ? -3.979 -0.313 0.475 1.00 98.44 99 ILE A C 1
ATOM 819 O O . ILE A 1 99 ? -4.662 0.707 0.570 1.00 98.44 99 ILE A O 1
ATOM 823 N N . THR A 1 100 ? -3.680 -0.873 -0.700 1.00 97.94 100 THR A N 1
ATOM 824 C CA . THR A 1 100 ? -4.048 -0.264 -1.989 1.00 97.94 100 THR A CA 1
ATOM 825 C C . THR A 1 100 ? -5.557 -0.212 -2.191 1.00 97.94 100 THR A C 1
ATOM 827 O O . THR A 1 100 ? -6.060 0.809 -2.644 1.00 97.94 100 THR A O 1
ATOM 830 N N . ASP A 1 101 ? -6.301 -1.243 -1.781 1.00 97.38 101 ASP A N 1
ATOM 831 C CA . ASP A 1 101 ? -7.767 -1.260 -1.864 1.00 97.38 101 ASP A CA 1
ATOM 832 C C . ASP A 1 101 ? -8.383 -0.180 -0.963 1.00 97.38 101 ASP A C 1
ATOM 834 O O . ASP A 1 101 ? -9.335 0.496 -1.350 1.00 97.38 101 ASP A O 1
ATOM 838 N N . THR A 1 102 ? -7.809 0.033 0.226 1.00 97.31 102 THR A N 1
ATOM 839 C CA . THR A 1 102 ? -8.248 1.096 1.141 1.00 97.31 102 THR A CA 1
ATOM 840 C C . THR A 1 102 ? -7.945 2.484 0.572 1.00 97.31 102 THR A C 1
ATOM 842 O O . THR A 1 102 ? -8.801 3.365 0.615 1.00 97.31 102 THR A O 1
ATOM 845 N N . LEU A 1 103 ? -6.749 2.691 0.009 1.00 97.69 103 LEU A N 1
ATOM 846 C CA . LEU A 1 103 ? -6.396 3.945 -0.661 1.00 97.69 103 LEU A CA 1
ATOM 847 C C . LEU A 1 103 ? -7.311 4.204 -1.865 1.00 97.69 103 LEU A C 1
ATOM 849 O O . LEU A 1 103 ? -7.791 5.322 -2.034 1.00 97.69 103 LEU A O 1
ATOM 853 N N . GLN A 1 104 ? -7.597 3.173 -2.664 1.00 96.81 104 GLN A N 1
ATOM 854 C CA . GLN A 1 104 ? -8.500 3.262 -3.808 1.00 96.81 104 GLN A CA 1
ATOM 855 C C . GLN A 1 104 ? -9.911 3.667 -3.384 1.00 96.81 104 GLN A C 1
ATOM 857 O O . GLN A 1 104 ? -10.517 4.538 -4.006 1.00 96.81 104 GLN A O 1
ATOM 862 N N . GLU A 1 105 ? -10.429 3.065 -2.315 1.00 94.56 105 GLU A N 1
ATOM 863 C CA . GLU A 1 105 ? -11.731 3.415 -1.757 1.00 94.56 105 GLU A CA 1
ATOM 864 C C . GLU A 1 105 ? -11.776 4.886 -1.320 1.00 94.56 105 GLU A C 1
ATOM 866 O O . GLU A 1 105 ? -12.704 5.601 -1.696 1.00 94.56 105 GLU A O 1
ATOM 871 N N . LEU A 1 106 ? -10.752 5.365 -0.605 1.00 95.19 106 LEU A N 1
ATOM 872 C CA . LEU A 1 106 ? -10.674 6.760 -0.161 1.00 95.19 106 LEU A CA 1
ATOM 873 C C . LEU A 1 106 ? -10.592 7.745 -1.335 1.00 95.19 106 LEU A C 1
ATOM 875 O O . LEU A 1 106 ? -11.272 8.770 -1.316 1.00 95.19 106 LEU A O 1
ATOM 879 N N . VAL A 1 107 ? -9.818 7.426 -2.377 1.00 94.44 107 VAL A N 1
ATOM 880 C CA . VAL A 1 107 ? -9.727 8.246 -3.600 1.00 94.44 107 VAL A CA 1
ATOM 881 C C . VAL A 1 107 ? -11.063 8.288 -4.339 1.00 94.44 107 VAL A C 1
ATOM 883 O O . VAL A 1 107 ? -11.481 9.344 -4.818 1.00 94.44 107 VAL A O 1
ATOM 886 N N . ASN A 1 108 ? -11.752 7.151 -4.433 1.00 92.88 108 ASN A N 1
ATOM 887 C CA . ASN A 1 108 ? -13.056 7.077 -5.084 1.00 92.88 108 ASN A CA 1
ATOM 888 C C . ASN A 1 108 ? -14.101 7.885 -4.307 1.00 92.88 108 ASN A C 1
ATOM 890 O O . ASN A 1 108 ? -14.869 8.627 -4.915 1.00 92.88 108 ASN A O 1
ATOM 894 N N . GLN A 1 109 ? -14.097 7.792 -2.974 1.00 91.06 109 GLN A N 1
ATOM 895 C CA . GLN A 1 109 ? -14.977 8.581 -2.111 1.00 91.06 109 GLN A CA 1
ATOM 896 C C . GLN A 1 109 ? -14.667 10.079 -2.201 1.00 91.06 109 GLN A C 1
ATOM 898 O O . GLN A 1 109 ? -15.590 10.875 -2.325 1.00 91.06 109 GLN A O 1
ATOM 903 N N . SER A 1 110 ? -13.393 10.485 -2.238 1.00 90.94 110 SER A N 1
ATOM 904 C CA . SER A 1 110 ? -13.035 11.907 -2.342 1.00 90.94 110 SER A CA 1
ATOM 905 C C . SER A 1 110 ? -13.437 12.541 -3.677 1.00 90.94 110 SER A C 1
ATOM 907 O O . SER A 1 110 ? -13.633 13.751 -3.755 1.00 90.94 110 SER A O 1
ATOM 909 N N . LYS A 1 111 ? -13.530 11.731 -4.740 1.00 87.44 111 LYS A N 1
ATOM 910 C CA . LYS A 1 111 ? -13.917 12.159 -6.094 1.00 87.44 111 LYS A CA 1
ATOM 911 C C . LYS A 1 111 ? -15.407 11.954 -6.389 1.00 87.44 111 LYS A C 1
ATOM 913 O O . LYS A 1 111 ? -15.863 12.354 -7.459 1.00 87.44 111 LYS A O 1
ATOM 918 N N . ALA A 1 112 ? -16.157 11.311 -5.493 1.00 81.75 112 ALA A N 1
ATOM 919 C CA . ALA A 1 112 ? -17.569 11.038 -5.712 1.00 81.75 112 ALA A CA 1
ATOM 920 C C . ALA A 1 112 ? -18.327 12.359 -5.886 1.00 81.75 112 ALA A C 1
ATOM 922 O O . ALA A 1 112 ? -18.137 13.298 -5.117 1.00 81.75 112 ALA A O 1
ATOM 923 N N . ALA A 1 113 ? -19.195 12.460 -6.894 1.00 68.81 113 ALA A N 1
ATOM 924 C CA . ALA A 1 113 ? -20.065 13.625 -6.997 1.00 68.81 113 ALA A CA 1
ATOM 925 C C . ALA A 1 113 ? -20.903 13.729 -5.707 1.00 68.81 113 ALA A C 1
ATOM 927 O O . ALA A 1 113 ? -21.310 12.682 -5.184 1.00 68.81 113 ALA A O 1
ATOM 928 N N . PRO A 1 114 ? -21.191 14.945 -5.197 1.00 61.47 114 PRO A N 1
ATOM 929 C CA . PRO A 1 114 ? -22.167 15.087 -4.130 1.00 61.47 114 PRO A CA 1
ATOM 930 C C . PRO A 1 114 ? -23.425 14.364 -4.598 1.00 61.47 114 PRO A C 1
ATOM 932 O O . PRO A 1 114 ? -23.934 14.671 -5.680 1.00 61.47 114 PRO A O 1
ATOM 935 N N . GLN A 1 115 ? -23.867 13.355 -3.843 1.00 55.34 115 GLN A N 1
ATOM 936 C CA . GLN A 1 115 ? -25.100 12.636 -4.145 1.00 55.34 115 GLN A CA 1
ATOM 937 C C . GLN A 1 115 ? -26.182 13.697 -4.348 1.00 55.34 115 GLN A C 1
ATOM 939 O O . GLN A 1 115 ? -26.560 14.390 -3.401 1.00 55.34 115 GLN A O 1
ATOM 944 N N . SER A 1 116 ? -26.624 13.887 -5.596 1.00 42.25 116 SER A N 1
ATOM 945 C CA . SER A 1 116 ? -27.747 14.775 -5.873 1.00 42.25 116 SER A CA 1
ATOM 946 C C . SER A 1 116 ? -28.909 14.220 -5.060 1.00 42.25 116 SER A C 1
ATOM 948 O O . SER A 1 116 ? -29.176 13.020 -5.189 1.00 42.25 116 SER A O 1
ATOM 950 N N . PRO A 1 117 ? -29.553 15.012 -4.183 1.00 48.53 117 PRO A N 1
ATOM 951 C CA . PRO A 1 117 ? -30.632 14.498 -3.361 1.00 48.53 117 PRO A CA 1
ATOM 952 C C . PRO A 1 117 ? -31.665 13.887 -4.302 1.00 48.53 117 PRO A C 1
ATOM 954 O O . PRO A 1 117 ? -32.261 14.577 -5.130 1.00 48.53 117 PRO A O 1
ATOM 957 N N . SER A 1 118 ? -31.810 12.564 -4.235 1.00 49.88 118 SER A N 1
ATOM 958 C CA . SER A 1 118 ? -32.813 11.868 -5.026 1.00 49.88 118 SER A CA 1
ATOM 959 C C . SER A 1 118 ? -34.164 12.448 -4.634 1.00 49.88 118 SER A C 1
ATOM 961 O O . SER A 1 118 ? -34.473 12.514 -3.443 1.00 49.88 118 SER A O 1
ATOM 963 N N . VAL A 1 119 ? -34.948 12.890 -5.623 1.00 49.91 119 VAL A N 1
ATOM 964 C CA . VAL A 1 119 ? -36.293 13.427 -5.391 1.00 49.91 119 VAL A CA 1
ATOM 965 C C . VAL A 1 119 ? -37.067 12.381 -4.582 1.00 49.91 119 VAL A C 1
ATOM 967 O O . VAL A 1 119 ? -37.242 11.255 -5.065 1.00 49.91 119 VAL A O 1
ATOM 970 N N . PRO A 1 120 ? -37.492 12.687 -3.342 1.00 47.97 120 PRO A N 1
ATOM 971 C CA . PRO A 1 120 ? -38.221 11.728 -2.533 1.00 47.97 120 PRO A CA 1
ATOM 972 C C . PRO A 1 120 ? -39.472 11.279 -3.292 1.00 47.97 120 PRO A C 1
ATOM 974 O O . PRO A 1 120 ? -40.268 12.103 -3.734 1.00 47.97 120 PRO A O 1
ATOM 977 N N . LYS A 1 121 ? -39.692 9.964 -3.422 1.00 52.62 121 LYS A N 1
ATOM 978 C CA . LYS A 1 121 ? -40.912 9.406 -4.048 1.00 52.62 121 LYS A CA 1
ATOM 979 C C . LYS A 1 121 ? -42.203 9.746 -3.275 1.00 52.62 121 LYS A C 1
ATOM 981 O O . LYS A 1 121 ? -43.288 9.370 -3.706 1.00 52.62 121 LYS A O 1
ATOM 986 N N . LYS A 1 122 ? -42.098 10.416 -2.122 1.00 51.38 122 LYS A N 1
ATOM 987 C CA . LYS A 1 122 ? -43.208 10.870 -1.277 1.00 51.38 122 LYS A CA 1
ATOM 988 C C . LYS A 1 122 ? -42.963 12.323 -0.849 1.00 51.38 122 LYS A C 1
ATOM 990 O O . LYS A 1 122 ? -41.840 12.618 -0.447 1.00 51.38 122 LYS A O 1
ATOM 995 N N . PRO A 1 123 ? -43.973 13.210 -0.882 1.00 49.38 123 PRO A N 1
ATOM 996 C CA . PRO A 1 123 ? -43.845 14.550 -0.320 1.00 49.38 123 PRO A CA 1
ATOM 997 C C . PRO A 1 123 ? -43.551 14.454 1.184 1.00 49.38 123 PRO A C 1
ATOM 999 O O . PRO A 1 123 ? -44.316 13.864 1.945 1.00 49.38 123 PRO A O 1
ATOM 1002 N N . GLY A 1 124 ? -42.408 14.995 1.594 1.00 54.47 124 GLY A N 1
ATOM 1003 C CA . GLY A 1 124 ? -41.909 15.008 2.967 1.00 54.47 124 GLY A CA 1
ATOM 1004 C C . GLY A 1 124 ? -40.598 15.798 3.042 1.00 54.47 124 GLY A C 1
ATOM 1005 O O . GLY A 1 124 ? -39.987 16.038 1.996 1.00 54.47 124 GLY A O 1
ATOM 1006 N N . PRO A 1 125 ? -40.172 16.246 4.238 1.00 49.44 125 PRO A N 1
ATOM 1007 C CA . PRO A 1 125 ? -38.895 16.938 4.397 1.00 49.44 125 PRO A CA 1
ATOM 1008 C C . PRO A 1 125 ? -37.754 16.078 3.823 1.00 49.44 125 PRO A C 1
ATOM 1010 O O . PRO A 1 125 ? -37.829 14.848 3.906 1.00 49.44 125 PRO A O 1
ATOM 1013 N N . PRO A 1 126 ? -36.728 16.694 3.202 1.00 46.91 126 PRO A N 1
ATOM 1014 C CA . PRO A 1 126 ? -35.654 15.967 2.537 1.00 46.91 126 PRO A CA 1
ATOM 1015 C C . PRO A 1 126 ? -35.041 14.947 3.495 1.00 46.91 126 PRO A C 1
ATOM 1017 O O . PRO A 1 126 ? -34.621 15.287 4.602 1.00 46.91 126 PRO A O 1
ATOM 1020 N N . VAL A 1 127 ? -35.009 13.685 3.067 1.00 47.34 127 VAL A N 1
ATOM 1021 C CA . VAL A 1 127 ? -34.345 12.621 3.815 1.00 47.34 127 VAL A CA 1
ATOM 1022 C C . VAL A 1 127 ? -32.848 12.855 3.643 1.00 47.34 127 VAL A C 1
ATOM 1024 O O . VAL A 1 127 ? -32.246 12.415 2.668 1.00 47.34 127 VAL A O 1
ATOM 1027 N N . LEU A 1 128 ? -32.245 13.608 4.562 1.00 45.75 128 LEU A N 1
ATOM 1028 C CA . LEU A 1 128 ? -30.798 13.640 4.740 1.00 45.75 128 LEU A CA 1
ATOM 1029 C C . LEU A 1 128 ? -30.389 12.287 5.330 1.00 45.75 128 LEU A C 1
ATOM 1031 O O . LEU A 1 128 ? -30.066 12.184 6.507 1.00 45.75 128 LEU A O 1
ATOM 1035 N N . SER A 1 129 ? -30.463 11.214 4.544 1.00 42.69 129 SER A N 1
ATOM 1036 C CA . SER A 1 129 ? -29.834 9.951 4.920 1.00 42.69 129 SER A CA 1
ATOM 1037 C C . SER A 1 129 ? -28.340 10.050 4.618 1.00 42.69 129 SER A C 1
ATOM 1039 O O . SER A 1 129 ? -27.809 9.311 3.793 1.00 42.69 129 SER A O 1
ATOM 1041 N N . SER A 1 130 ? -27.664 11.012 5.243 1.00 48.41 130 SER A N 1
ATOM 1042 C CA . SER A 1 130 ? -26.226 10.933 5.446 1.00 48.41 130 SER A CA 1
ATOM 1043 C C . SER A 1 130 ? -26.052 9.852 6.501 1.00 48.41 130 SER A C 1
ATOM 1045 O O . SER A 1 130 ? -26.294 10.084 7.685 1.00 48.41 130 SER A O 1
ATOM 1047 N N . ASP A 1 131 ? -25.745 8.635 6.057 1.00 52.72 131 ASP A N 1
ATOM 1048 C CA . ASP A 1 131 ? -25.348 7.558 6.955 1.00 52.72 131 ASP A CA 1
ATOM 1049 C C . ASP A 1 131 ? -24.265 8.125 7.900 1.00 52.72 131 ASP A C 1
ATOM 1051 O O . ASP A 1 131 ? -23.278 8.669 7.399 1.00 52.72 131 ASP A O 1
ATOM 1055 N N . PRO A 1 132 ? -24.425 8.102 9.239 1.00 52.56 132 PRO A N 1
ATOM 1056 C CA . PRO A 1 132 ? -23.479 8.743 10.159 1.00 52.56 132 PRO A CA 1
ATOM 1057 C C . PRO A 1 132 ? -22.040 8.210 10.041 1.00 52.56 132 PRO A C 1
ATOM 1059 O O . PRO A 1 132 ? -21.108 8.822 10.562 1.00 52.56 132 PRO A O 1
ATOM 1062 N N . ASN A 1 133 ? -21.849 7.085 9.345 1.00 58.25 133 ASN A N 1
ATOM 1063 C CA . ASN A 1 133 ? -20.540 6.527 9.027 1.00 58.25 133 ASN A CA 1
ATOM 1064 C C . ASN A 1 133 ? -19.947 7.000 7.687 1.00 58.25 133 ASN A C 1
ATOM 1066 O O . ASN A 1 133 ? -18.748 6.792 7.483 1.00 58.25 133 ASN A O 1
ATOM 1070 N N . MET A 1 134 ? -20.715 7.647 6.801 1.00 71.44 134 MET A N 1
ATOM 1071 C CA . MET A 1 134 ? -20.192 8.175 5.536 1.00 71.44 134 MET A CA 1
ATOM 1072 C C . MET A 1 134 ? -19.206 9.316 5.793 1.00 71.44 134 MET A C 1
ATOM 1074 O O . MET A 1 134 ? -19.473 10.238 6.562 1.00 71.44 134 MET A O 1
ATOM 1078 N N . LEU A 1 135 ? -18.048 9.234 5.141 1.00 81.06 135 LEU A N 1
ATOM 1079 C CA . LEU A 1 135 ? -17.076 10.321 5.079 1.00 81.06 135 LEU A CA 1
ATOM 1080 C C . LEU A 1 135 ? -17.569 11.392 4.108 1.00 81.06 135 LEU A C 1
ATOM 1082 O O . LEU A 1 135 ? -18.128 11.062 3.059 1.00 81.06 135 LEU A O 1
ATOM 1086 N N . SER A 1 136 ? -17.325 12.663 4.430 1.00 86.69 136 SER A N 1
ATOM 1087 C CA . SER A 1 136 ? -17.402 13.705 3.403 1.00 86.69 136 SER A CA 1
ATOM 1088 C C . SER A 1 136 ? -16.283 13.507 2.373 1.00 86.69 136 SER A C 1
ATOM 1090 O O . SER A 1 136 ? -15.261 12.875 2.659 1.00 86.69 136 SER A O 1
ATOM 1092 N N . ASN A 1 137 ? -16.443 14.076 1.178 1.00 88.50 137 ASN A N 1
ATOM 1093 C CA . ASN A 1 137 ? -15.414 14.013 0.140 1.00 88.50 137 ASN A CA 1
ATOM 1094 C C . ASN A 1 137 ? -14.082 14.612 0.624 1.00 88.50 137 ASN A C 1
ATOM 1096 O O . ASN A 1 137 ? -13.008 14.069 0.356 1.00 88.50 137 ASN A O 1
ATOM 1100 N N . GLU A 1 138 ? -14.151 15.714 1.373 1.00 89.75 138 GLU A N 1
ATOM 1101 C CA . GLU A 1 138 ? -12.993 16.389 1.955 1.00 89.75 138 GLU A CA 1
ATOM 1102 C C . GLU A 1 138 ? -12.328 15.533 3.040 1.00 89.75 138 GLU A C 1
ATOM 1104 O O . GLU A 1 138 ? -11.102 15.418 3.068 1.00 89.75 138 GLU A O 1
ATOM 1109 N N . GLU A 1 139 ? -13.116 14.893 3.911 1.00 91.56 139 GLU A N 1
ATOM 1110 C CA . GLU A 1 139 ? -12.596 13.985 4.938 1.00 91.56 139 GLU A CA 1
ATOM 1111 C C . GLU A 1 139 ? -11.925 12.753 4.316 1.00 91.56 139 GLU A C 1
ATOM 1113 O O . GLU A 1 139 ? -10.838 12.357 4.746 1.00 91.56 139 GLU A O 1
ATOM 1118 N N . ALA A 1 140 ? -12.535 12.168 3.280 1.00 92.62 140 ALA A N 1
ATOM 1119 C CA . ALA A 1 140 ? -11.959 11.056 2.531 1.00 92.62 140 ALA A CA 1
ATOM 1120 C C . ALA A 1 140 ? -10.626 11.457 1.882 1.00 92.62 140 ALA A C 1
ATOM 1122 O O . ALA A 1 140 ? -9.636 10.735 2.012 1.00 92.62 140 ALA A O 1
ATOM 1123 N N . GLY A 1 141 ? -10.566 12.648 1.274 1.00 94.19 141 GLY A N 1
ATOM 1124 C CA . GLY A 1 141 ? -9.331 13.208 0.723 1.00 94.19 141 GLY A CA 1
ATOM 1125 C C . GLY A 1 141 ? -8.254 13.426 1.790 1.00 94.19 141 GLY A C 1
ATOM 1126 O O . GLY A 1 141 ? -7.089 13.090 1.580 1.00 94.19 141 GLY A O 1
ATOM 1127 N N . HIS A 1 142 ? -8.626 13.918 2.974 1.00 95.31 142 HIS A N 1
ATOM 1128 C CA . HIS A 1 142 ? -7.684 14.098 4.078 1.00 95.31 142 HIS A CA 1
ATOM 1129 C C . HIS A 1 142 ? -7.108 12.765 4.573 1.00 95.31 142 HIS A C 1
ATOM 1131 O O . HIS A 1 142 ? -5.891 12.630 4.728 1.00 95.31 142 HIS A O 1
ATOM 1137 N N . HIS A 1 143 ? -7.967 11.767 4.785 1.00 95.81 143 HIS A N 1
ATOM 1138 C CA . HIS A 1 143 ? -7.539 10.434 5.197 1.00 95.81 143 HIS A CA 1
ATOM 1139 C C . HIS A 1 143 ? -6.683 9.745 4.136 1.00 95.81 143 HIS A C 1
ATOM 1141 O O . HIS A 1 143 ? -5.690 9.108 4.490 1.00 95.81 143 HIS A O 1
ATOM 1147 N N . PHE A 1 144 ? -7.008 9.925 2.854 1.00 96.81 144 PHE A N 1
ATOM 1148 C CA . PHE A 1 144 ? -6.179 9.459 1.749 1.00 96.81 144 PHE A CA 1
ATOM 1149 C C . PHE A 1 144 ? -4.755 10.023 1.841 1.00 96.81 144 PHE A C 1
ATOM 1151 O O . PHE A 1 144 ? -3.794 9.255 1.874 1.00 96.81 144 PHE A O 1
ATOM 1158 N N . GLU A 1 145 ? -4.600 11.346 1.952 1.00 96.06 145 GLU A N 1
ATOM 1159 C CA . GLU A 1 145 ? -3.278 11.985 2.036 1.00 96.06 145 GLU A CA 1
ATOM 1160 C C . GLU A 1 145 ? -2.492 11.531 3.274 1.00 96.06 145 GLU A C 1
ATOM 1162 O O . GLU A 1 145 ? -1.281 11.316 3.203 1.00 96.06 145 GLU A O 1
ATOM 1167 N N . GLN A 1 146 ? -3.161 11.376 4.420 1.00 96.19 146 GLN A N 1
ATOM 1168 C CA . GLN A 1 146 ? -2.530 10.872 5.641 1.00 96.19 146 GLN A CA 1
ATOM 1169 C C . GLN A 1 146 ? -2.046 9.431 5.474 1.00 96.19 146 GLN A C 1
ATOM 1171 O O . GLN A 1 146 ? -0.894 9.127 5.786 1.00 96.19 146 GLN A O 1
ATOM 1176 N N . MET A 1 147 ? -2.906 8.551 4.960 1.00 96.88 147 MET A N 1
ATOM 1177 C CA . MET A 1 147 ? -2.582 7.143 4.766 1.00 96.88 147 MET A CA 1
ATOM 1178 C C . MET A 1 147 ? -1.485 6.959 3.714 1.00 96.88 147 MET A C 1
ATOM 1180 O O . MET A 1 147 ? -0.555 6.186 3.939 1.00 96.88 147 MET A O 1
ATOM 1184 N N . LEU A 1 148 ? -1.530 7.714 2.611 1.00 96.81 148 LEU A N 1
ATOM 1185 C CA . LEU A 1 148 ? -0.490 7.696 1.585 1.00 96.81 148 LEU A CA 1
ATOM 1186 C C . LEU A 1 148 ? 0.867 8.122 2.162 1.00 96.81 148 LEU A C 1
ATOM 1188 O O . LEU A 1 148 ? 1.873 7.460 1.916 1.00 96.81 148 LEU A O 1
ATOM 1192 N N . LYS A 1 149 ? 0.903 9.180 2.984 1.00 95.75 149 LYS A N 1
ATOM 1193 C CA . LYS A 1 149 ? 2.132 9.611 3.672 1.00 95.75 149 LYS A CA 1
ATOM 1194 C C . LYS A 1 149 ? 2.672 8.552 4.630 1.00 95.75 149 LYS A C 1
ATOM 1196 O O . LYS A 1 149 ? 3.886 8.438 4.761 1.00 95.75 149 LYS A O 1
ATOM 1201 N N . LEU A 1 150 ? 1.804 7.805 5.314 1.00 95.31 150 LEU A N 1
ATOM 1202 C CA . LEU A 1 150 ? 2.224 6.691 6.170 1.00 95.31 150 LEU A CA 1
ATOM 1203 C C . LEU A 1 150 ? 2.805 5.546 5.337 1.00 95.31 150 LEU A C 1
ATOM 1205 O O . LEU A 1 150 ? 3.898 5.078 5.638 1.00 95.31 150 LEU A O 1
ATOM 1209 N N . ALA A 1 151 ? 2.126 5.156 4.256 1.00 95.56 151 ALA A N 1
ATOM 1210 C CA . ALA A 1 151 ? 2.598 4.127 3.333 1.00 95.56 151 ALA A CA 1
ATOM 1211 C C . ALA A 1 151 ? 3.985 4.467 2.752 1.00 95.56 151 ALA A C 1
ATOM 1213 O O . ALA A 1 151 ? 4.884 3.631 2.758 1.00 95.56 151 ALA A O 1
ATOM 1214 N N . GLN A 1 152 ? 4.205 5.718 2.339 1.00 93.75 152 GLN A N 1
ATOM 1215 C CA . GLN A 1 152 ? 5.479 6.178 1.770 1.00 93.75 152 GLN A CA 1
ATOM 1216 C C . GLN A 1 152 ? 6.668 6.155 2.749 1.00 93.75 152 GLN A C 1
ATOM 1218 O O . GLN A 1 152 ? 7.808 6.275 2.310 1.00 93.75 152 GLN A O 1
ATOM 1223 N N . ARG A 1 153 ? 6.439 6.006 4.062 1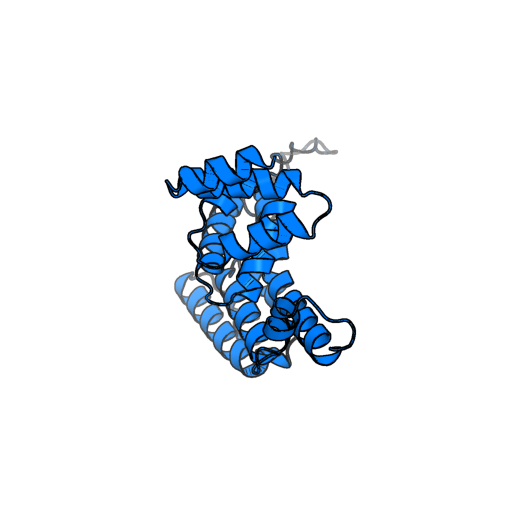.00 93.38 153 ARG A N 1
ATOM 1224 C CA . ARG A 1 153 ? 7.518 5.851 5.058 1.00 93.38 153 ARG A CA 1
ATOM 1225 C C . ARG A 1 153 ? 8.059 4.427 5.137 1.00 93.38 153 ARG A C 1
ATOM 1227 O O . ARG A 1 153 ? 9.048 4.204 5.832 1.00 93.38 153 ARG A O 1
ATOM 1234 N N . SER A 1 154 ? 7.398 3.471 4.489 1.00 93.62 154 SER A N 1
ATOM 1235 C CA . SER A 1 154 ? 7.835 2.082 4.493 1.00 93.62 154 SER A CA 1
ATOM 1236 C C . SER A 1 154 ? 9.215 1.940 3.849 1.00 93.62 154 SER A C 1
ATOM 1238 O O . SER A 1 154 ? 9.483 2.512 2.795 1.00 93.62 154 SER A O 1
ATOM 1240 N N . MET A 1 155 ? 10.079 1.147 4.481 1.00 92.25 155 MET A N 1
ATOM 1241 C CA . MET A 1 155 ? 11.390 0.757 3.938 1.00 92.25 155 MET A CA 1
ATOM 1242 C C . MET A 1 155 ? 11.317 -0.549 3.137 1.00 92.25 155 MET A C 1
ATOM 1244 O O . MET A 1 155 ? 12.328 -1.049 2.651 1.00 92.25 155 MET A O 1
ATOM 1248 N N . ASP A 1 156 ? 10.118 -1.112 3.009 1.00 95.69 156 ASP A N 1
ATOM 1249 C CA . ASP A 1 156 ? 9.862 -2.309 2.230 1.00 95.69 156 ASP A CA 1
ATOM 1250 C C . ASP A 1 156 ? 9.878 -1.973 0.729 1.00 95.69 156 ASP A C 1
ATOM 1252 O O . ASP A 1 156 ? 8.973 -1.321 0.196 1.00 95.69 156 ASP A O 1
ATOM 1256 N N . GLU A 1 157 ? 10.934 -2.415 0.046 1.00 95.69 157 GLU A N 1
ATOM 1257 C CA . GLU A 1 157 ? 11.132 -2.191 -1.387 1.00 95.69 157 GLU A CA 1
ATOM 1258 C C . GLU A 1 157 ? 9.991 -2.792 -2.219 1.00 95.69 157 GLU A C 1
ATOM 1260 O O . GLU A 1 157 ? 9.481 -2.13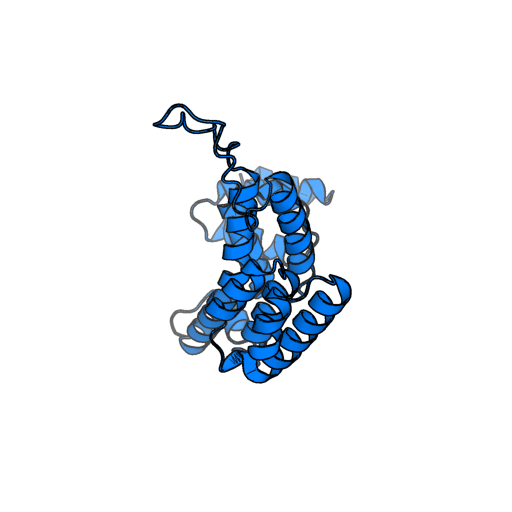5 -3.128 1.00 95.69 157 GLU A O 1
ATOM 1265 N N . LEU A 1 158 ? 9.533 -4.002 -1.877 1.00 96.62 158 LEU A N 1
ATOM 1266 C CA . LEU A 1 158 ? 8.488 -4.691 -2.632 1.00 96.62 158 LEU A CA 1
ATOM 1267 C C . LEU A 1 158 ? 7.140 -3.984 -2.485 1.00 96.62 158 LEU A C 1
ATOM 1269 O O . LEU A 1 158 ? 6.412 -3.812 -3.463 1.00 96.62 158 LEU A O 1
ATOM 1273 N N . PHE A 1 159 ? 6.837 -3.511 -1.275 1.00 98.00 159 PHE A N 1
ATOM 1274 C CA . PHE A 1 159 ? 5.665 -2.673 -1.053 1.00 98.00 159 PHE A CA 1
ATOM 1275 C C . PHE A 1 159 ? 5.748 -1.352 -1.823 1.00 98.00 159 PHE A C 1
ATOM 1277 O O . PHE A 1 159 ? 4.764 -0.940 -2.431 1.00 98.00 159 PHE A O 1
ATOM 1284 N N . SER A 1 160 ? 6.914 -0.698 -1.825 1.00 96.94 160 SER A N 1
ATOM 1285 C CA . SER A 1 160 ? 7.128 0.558 -2.553 1.00 96.94 160 SER A CA 1
ATOM 1286 C C . SER A 1 160 ? 6.832 0.382 -4.044 1.00 96.94 160 SER A C 1
ATOM 1288 O O . SER A 1 160 ? 6.103 1.179 -4.628 1.00 96.94 160 SER A O 1
ATOM 1290 N N . ILE A 1 161 ? 7.317 -0.712 -4.638 1.00 95.69 161 ILE A N 1
ATOM 1291 C CA . ILE A 1 161 ? 7.031 -1.095 -6.026 1.00 95.69 161 ILE A CA 1
ATOM 1292 C C . ILE A 1 161 ? 5.526 -1.292 -6.252 1.00 95.69 161 ILE A C 1
ATOM 1294 O O . ILE A 1 161 ? 4.969 -0.719 -7.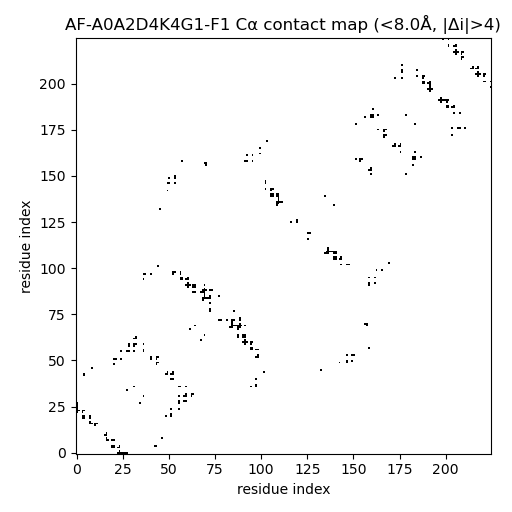190 1.00 95.69 161 ILE A O 1
ATOM 1298 N N . ALA A 1 162 ? 4.852 -2.051 -5.381 1.00 97.00 162 ALA A N 1
ATOM 1299 C CA . ALA A 1 162 ? 3.409 -2.275 -5.479 1.00 97.00 162 ALA A CA 1
ATOM 1300 C C . ALA A 1 162 ? 2.612 -0.961 -5.373 1.00 97.00 162 ALA A C 1
ATOM 1302 O O . ALA A 1 162 ? 1.678 -0.732 -6.144 1.00 97.00 162 ALA A O 1
ATOM 1303 N N . LEU A 1 163 ? 3.017 -0.061 -4.471 1.00 97.38 163 LEU A N 1
ATOM 1304 C CA . LEU A 1 163 ? 2.410 1.257 -4.302 1.00 97.38 163 LEU A CA 1
ATOM 1305 C C . LEU A 1 163 ? 2.590 2.129 -5.552 1.00 97.38 163 LEU A C 1
ATOM 1307 O O . LEU A 1 163 ? 1.659 2.832 -5.937 1.00 97.38 163 LEU A O 1
ATOM 1311 N N . TYR A 1 164 ? 3.754 2.080 -6.208 1.00 95.62 164 TYR A N 1
ATOM 1312 C CA . TYR A 1 164 ? 3.993 2.814 -7.455 1.00 95.62 164 TYR A CA 1
ATOM 1313 C C . TYR A 1 164 ? 3.145 2.281 -8.601 1.00 95.62 164 TYR A C 1
ATOM 1315 O O . TYR A 1 164 ? 2.540 3.073 -9.322 1.00 95.62 164 TYR A O 1
ATOM 1323 N N . GLY A 1 165 ? 3.068 0.956 -8.748 1.00 94.69 165 GLY A N 1
ATOM 1324 C CA . GLY A 1 165 ? 2.172 0.315 -9.709 1.00 94.69 165 GLY A CA 1
ATOM 1325 C C . GLY A 1 165 ? 0.729 0.772 -9.518 1.00 94.69 165 GLY A C 1
ATOM 1326 O O . GLY A 1 165 ? 0.100 1.230 -10.470 1.00 94.69 165 GLY A O 1
ATOM 1327 N N . TRP A 1 166 ? 0.248 0.759 -8.274 1.00 96.88 166 TRP A N 1
ATOM 1328 C CA . TRP A 1 166 ? -1.089 1.246 -7.945 1.00 96.88 166 TRP A CA 1
ATOM 1329 C C . TRP A 1 166 ? -1.273 2.746 -8.239 1.00 96.88 166 TRP A C 1
ATOM 1331 O O . TRP A 1 166 ? -2.264 3.119 -8.861 1.00 96.88 166 TRP A O 1
ATOM 1341 N N . LEU A 1 167 ? -0.325 3.617 -7.864 1.00 96.06 167 LEU A N 1
ATOM 1342 C CA . LEU A 1 167 ? -0.409 5.063 -8.136 1.00 96.06 167 LEU A CA 1
ATOM 1343 C C . LEU A 1 167 ? -0.516 5.369 -9.636 1.00 96.06 167 LEU A C 1
ATOM 1345 O O . LEU A 1 167 ? -1.242 6.283 -10.017 1.00 96.06 167 LEU A O 1
ATOM 1349 N N . ILE A 1 168 ? 0.191 4.614 -10.479 1.00 93.56 168 ILE A N 1
ATOM 1350 C CA . ILE A 1 168 ? 0.109 4.754 -11.939 1.00 93.56 168 ILE A CA 1
ATOM 1351 C C . ILE A 1 168 ? -1.267 4.297 -12.435 1.00 93.56 168 ILE A C 1
ATOM 1353 O O . ILE A 1 168 ? -1.915 5.019 -13.185 1.00 93.56 168 ILE A O 1
ATOM 1357 N N . GLN A 1 169 ? -1.742 3.134 -11.981 1.00 93.06 169 GLN A N 1
ATOM 1358 C CA . GLN A 1 169 ? -3.057 2.599 -12.360 1.00 93.06 169 GLN A CA 1
ATOM 1359 C C . GLN A 1 169 ? -4.220 3.503 -11.925 1.00 93.06 169 GLN A C 1
ATOM 1361 O O . GLN A 1 169 ? -5.225 3.591 -12.625 1.00 93.06 169 GLN A O 1
ATOM 1366 N N . ALA A 1 170 ? -4.084 4.186 -10.787 1.00 93.44 170 ALA A N 1
ATOM 1367 C CA . ALA A 1 170 ? -5.086 5.100 -10.245 1.00 93.44 170 ALA A CA 1
ATOM 1368 C C . ALA A 1 170 ? -5.040 6.520 -10.852 1.00 93.44 170 ALA A C 1
ATOM 1370 O O . ALA A 1 170 ? -5.780 7.392 -10.387 1.00 93.44 170 ALA A O 1
ATOM 1371 N N . ASP A 1 171 ? -4.184 6.759 -11.855 1.00 92.81 171 ASP A N 1
ATOM 1372 C CA . ASP A 1 171 ? -3.945 8.070 -12.479 1.00 92.81 171 ASP A CA 1
ATOM 1373 C C . ASP A 1 171 ? -3.493 9.140 -11.461 1.00 92.81 171 ASP A C 1
ATOM 1375 O O . ASP A 1 171 ? -3.960 10.278 -11.422 1.00 92.81 171 ASP A O 1
ATOM 1379 N N . LEU A 1 172 ? -2.593 8.743 -10.556 1.00 93.94 172 LEU A N 1
ATOM 1380 C CA . LEU A 1 172 ? -2.018 9.584 -9.501 1.00 93.94 172 LEU A CA 1
ATOM 1381 C C . LEU A 1 172 ? -0.518 9.827 -9.731 1.00 93.94 172 LEU A C 1
ATOM 1383 O O . LEU A 1 172 ? 0.273 9.907 -8.784 1.00 93.94 172 LEU A O 1
ATOM 1387 N N . SER A 1 173 ? -0.113 9.979 -10.993 1.00 91.12 173 SER A N 1
ATOM 1388 C CA . SER A 1 173 ? 1.278 10.216 -11.399 1.00 91.12 173 SER A CA 1
ATOM 1389 C C . SER A 1 173 ? 1.898 11.450 -10.736 1.00 91.12 173 SER A C 1
ATOM 1391 O O . SER A 1 173 ? 3.067 11.423 -10.360 1.00 91.12 173 SER A O 1
ATOM 1393 N N . ASP A 1 174 ? 1.121 12.506 -10.485 1.00 91.06 174 ASP A N 1
ATOM 1394 C CA . ASP A 1 174 ? 1.614 13.694 -9.776 1.00 91.06 174 ASP A CA 1
ATOM 1395 C C . ASP A 1 174 ? 2.053 13.386 -8.340 1.00 91.06 174 ASP A C 1
ATOM 1397 O O . ASP A 1 174 ? 3.034 13.953 -7.845 1.00 91.06 174 ASP A O 1
ATOM 1401 N N . LYS A 1 175 ? 1.346 12.468 -7.666 1.00 92.81 175 LYS A N 1
ATOM 1402 C CA . LYS A 1 175 ? 1.703 11.989 -6.325 1.00 92.81 175 LYS A CA 1
ATOM 1403 C C . LYS A 1 175 ? 2.905 11.058 -6.384 1.00 92.81 175 LYS A C 1
ATOM 1405 O O . LYS A 1 175 ? 3.790 11.191 -5.544 1.00 92.81 175 LYS A O 1
ATOM 1410 N N . LEU A 1 176 ? 2.979 10.187 -7.394 1.00 93.00 176 LEU A N 1
ATOM 1411 C CA . LEU A 1 176 ? 4.146 9.335 -7.645 1.00 93.00 176 LEU A CA 1
ATOM 1412 C C . LEU A 1 176 ? 5.424 10.168 -7.792 1.00 93.00 176 LEU A C 1
ATOM 1414 O O . LEU A 1 176 ? 6.415 9.906 -7.121 1.00 93.00 176 LEU A O 1
ATOM 1418 N N . LEU A 1 177 ? 5.383 11.225 -8.605 1.00 90.75 177 LEU A N 1
ATOM 1419 C CA . LEU A 1 177 ? 6.525 12.112 -8.827 1.00 90.75 177 LEU A CA 1
ATOM 1420 C C . LEU A 1 177 ? 6.914 12.907 -7.570 1.00 90.75 177 LEU A C 1
ATOM 1422 O O . LEU A 1 177 ? 7.975 13.519 -7.534 1.00 90.75 177 LEU A O 1
ATOM 1426 N N . GLN A 1 178 ? 6.059 13.007 -6.547 1.00 90.25 178 GLN A N 1
ATOM 1427 C CA . GLN A 1 178 ? 6.395 13.626 -5.253 1.00 90.25 178 GLN A CA 1
ATOM 1428 C C . GLN A 1 178 ? 7.090 12.660 -4.291 1.00 90.25 178 GLN A C 1
ATOM 1430 O O . GLN A 1 178 ? 7.637 13.115 -3.287 1.00 90.25 178 GLN A O 1
ATOM 1435 N N . VAL A 1 179 ? 7.093 11.359 -4.588 1.00 88.31 179 VAL A N 1
ATOM 1436 C CA . VAL A 1 179 ? 7.758 10.367 -3.748 1.00 88.31 179 VAL A CA 1
ATOM 1437 C C . VAL A 1 179 ? 9.268 10.548 -3.841 1.00 88.31 179 VAL A C 1
ATOM 1439 O O . VAL A 1 179 ? 9.860 10.447 -4.914 1.00 88.31 179 VAL A O 1
ATOM 1442 N N . ASN A 1 180 ? 9.900 10.755 -2.690 1.00 86.12 180 ASN A N 1
ATOM 1443 C CA . ASN A 1 180 ? 11.347 10.697 -2.562 1.00 86.12 180 ASN A CA 1
ATOM 1444 C C . ASN A 1 180 ? 11.748 9.312 -2.048 1.00 86.12 180 ASN A C 1
ATOM 1446 O O . ASN A 1 180 ? 11.723 9.062 -0.844 1.00 86.12 180 ASN A O 1
ATOM 1450 N N . SER A 1 181 ? 12.066 8.401 -2.964 1.00 88.44 181 SER A N 1
ATOM 1451 C CA . SER A 1 181 ? 12.457 7.033 -2.631 1.00 88.44 181 SER A CA 1
ATOM 1452 C C . SER A 1 181 ? 13.546 6.534 -3.577 1.00 88.44 181 SER A C 1
ATOM 1454 O O . SER A 1 181 ? 13.426 6.734 -4.791 1.00 88.44 181 SER A O 1
ATOM 1456 N N . PRO A 1 182 ? 14.570 5.826 -3.062 1.00 89.94 182 PRO A N 1
ATOM 1457 C CA . PRO A 1 182 ? 15.620 5.241 -3.894 1.00 89.94 182 PRO A CA 1
ATOM 1458 C C . PRO A 1 182 ? 15.101 4.128 -4.819 1.00 89.94 182 PRO A C 1
ATOM 1460 O O . PRO A 1 182 ? 15.790 3.746 -5.760 1.00 89.94 182 PRO A O 1
ATOM 1463 N N . PHE A 1 183 ? 13.892 3.611 -4.578 1.00 92.31 183 PHE A N 1
ATOM 1464 C CA . PHE A 1 183 ? 13.312 2.502 -5.340 1.00 92.31 183 PHE A CA 1
ATOM 1465 C C . PHE A 1 183 ? 12.535 2.956 -6.586 1.00 92.31 183 PHE A C 1
ATOM 1467 O O . PHE A 1 183 ? 12.248 2.135 -7.457 1.00 92.31 183 PHE A O 1
ATOM 1474 N N . LEU A 1 184 ? 12.190 4.247 -6.694 1.00 92.06 184 LEU A N 1
ATOM 1475 C CA . LEU A 1 184 ? 11.320 4.746 -7.764 1.00 92.06 184 LEU A CA 1
ATOM 1476 C C . LEU A 1 184 ? 12.010 4.740 -9.137 1.00 92.06 184 LEU A C 1
ATOM 1478 O O . LEU A 1 184 ? 11.436 4.253 -10.109 1.00 92.06 184 LEU A O 1
ATOM 1482 N N . GLU A 1 185 ? 13.246 5.235 -9.223 1.00 91.19 185 GLU A N 1
ATOM 1483 C CA . GLU A 1 185 ? 13.998 5.251 -10.485 1.00 91.19 185 GLU A CA 1
ATOM 1484 C C . GLU A 1 185 ? 14.262 3.835 -11.030 1.00 91.19 185 GLU A C 1
ATOM 1486 O O . GLU A 1 185 ? 13.912 3.590 -12.190 1.00 91.19 185 GLU A O 1
ATOM 1491 N N . PRO A 1 186 ? 14.802 2.876 -10.241 1.00 92.12 186 PRO A N 1
ATOM 1492 C CA . PRO A 1 186 ? 14.992 1.505 -10.712 1.00 92.12 186 PRO A CA 1
ATOM 1493 C C . PRO A 1 186 ? 13.693 0.854 -11.192 1.00 92.12 186 PRO A C 1
ATOM 1495 O O . PRO A 1 186 ? 13.697 0.153 -12.204 1.00 92.12 186 PRO A O 1
ATOM 1498 N N . TYR A 1 187 ? 12.578 1.114 -10.501 1.00 93.56 187 TYR A N 1
ATOM 1499 C CA . TYR A 1 187 ? 11.264 0.615 -10.892 1.00 93.56 187 TYR A CA 1
ATOM 1500 C C . TYR A 1 187 ? 10.818 1.175 -12.250 1.00 93.56 187 TYR A C 1
ATOM 1502 O O . TYR A 1 187 ? 10.543 0.400 -13.165 1.00 93.56 187 TYR A O 1
ATOM 1510 N N . LEU A 1 188 ? 10.811 2.502 -12.426 1.00 92.25 188 LEU A N 1
ATOM 1511 C CA . LEU A 1 188 ? 10.406 3.135 -13.688 1.00 92.25 188 LEU A CA 1
ATOM 1512 C C . LEU A 1 188 ? 11.310 2.711 -14.855 1.00 92.25 188 LEU A C 1
ATOM 1514 O O . LEU A 1 188 ? 10.820 2.401 -15.940 1.00 92.25 188 LEU A O 1
ATOM 1518 N N . ALA A 1 189 ? 12.624 2.634 -14.627 1.00 90.62 189 ALA A N 1
ATOM 1519 C CA . ALA A 1 189 ? 13.586 2.196 -15.633 1.00 90.62 189 ALA A CA 1
ATOM 1520 C C . ALA A 1 189 ? 13.409 0.721 -16.025 1.00 90.62 189 ALA A C 1
ATOM 1522 O O . ALA A 1 189 ? 13.623 0.367 -17.187 1.00 90.62 189 ALA A O 1
ATOM 1523 N N . ARG A 1 190 ? 13.029 -0.146 -15.076 1.00 91.69 190 ARG A N 1
ATOM 1524 C CA . ARG A 1 190 ? 12.665 -1.539 -15.358 1.00 91.69 190 ARG A CA 1
ATOM 1525 C C . ARG A 1 190 ? 11.384 -1.598 -16.185 1.00 91.69 190 ARG A C 1
ATOM 1527 O O . ARG A 1 190 ? 11.401 -2.211 -17.249 1.00 91.69 190 ARG A O 1
ATOM 1534 N N . MET A 1 191 ? 10.316 -0.937 -15.741 1.00 90.12 191 MET A N 1
ATOM 1535 C CA . MET A 1 191 ? 9.019 -0.959 -16.427 1.00 90.12 191 MET A CA 1
ATOM 1536 C C . MET A 1 191 ? 9.101 -0.388 -17.847 1.00 90.12 191 MET A C 1
ATOM 1538 O O . MET A 1 191 ? 8.553 -0.975 -18.770 1.00 90.12 191 MET A O 1
ATOM 1542 N N . ALA A 1 192 ? 9.908 0.651 -18.077 1.00 88.88 192 ALA A N 1
ATOM 1543 C CA . ALA A 1 192 ? 10.179 1.178 -19.419 1.00 88.88 192 ALA A CA 1
ATOM 1544 C C . ALA A 1 192 ? 10.861 0.174 -20.380 1.00 88.88 192 ALA A C 1
ATOM 1546 O O . ALA A 1 192 ? 10.927 0.423 -21.585 1.00 88.88 192 ALA A O 1
ATOM 1547 N N . LYS A 1 193 ? 11.413 -0.939 -19.880 1.00 87.44 193 LYS A N 1
ATOM 1548 C CA . LYS A 1 193 ? 12.008 -1.999 -20.711 1.00 87.44 193 LYS A CA 1
ATOM 1549 C C . LYS A 1 193 ? 11.058 -3.163 -20.965 1.00 87.44 193 LYS A C 1
ATOM 1551 O O . LYS A 1 193 ? 11.129 -3.739 -22.045 1.00 87.44 193 LYS A O 1
ATOM 1556 N N . ILE A 1 194 ? 10.253 -3.531 -19.969 1.00 85.50 194 ILE A N 1
ATOM 1557 C CA . ILE A 1 194 ? 9.471 -4.778 -19.980 1.00 85.50 194 ILE A CA 1
ATOM 1558 C C . ILE A 1 194 ? 7.981 -4.565 -20.258 1.00 85.50 194 ILE A C 1
ATOM 1560 O O . ILE A 1 194 ? 7.325 -5.483 -20.736 1.00 85.50 194 ILE A O 1
ATOM 1564 N N . ASP A 1 195 ? 7.441 -3.382 -19.962 1.00 86.25 195 ASP A N 1
ATOM 1565 C CA . ASP A 1 195 ? 6.014 -3.110 -20.099 1.00 86.25 195 ASP A CA 1
ATOM 1566 C C . ASP A 1 195 ? 5.646 -2.716 -21.536 1.00 86.25 195 ASP A C 1
ATOM 1568 O O . ASP A 1 195 ? 6.416 -2.060 -22.246 1.00 86.25 195 ASP A O 1
ATOM 1572 N N . GLN A 1 196 ? 4.437 -3.085 -21.963 1.00 80.69 196 GLN A N 1
ATOM 1573 C CA . GLN A 1 196 ? 3.907 -2.722 -23.279 1.00 80.69 196 GLN A CA 1
ATOM 1574 C C . GLN A 1 196 ? 3.706 -1.207 -23.405 1.00 80.69 196 GLN A C 1
ATOM 1576 O O . GLN A 1 196 ? 3.914 -0.635 -24.475 1.00 80.69 196 GLN A O 1
ATOM 1581 N N . ASN A 1 197 ? 3.372 -0.528 -22.305 1.00 83.75 197 ASN A N 1
ATOM 1582 C CA . ASN A 1 197 ? 3.198 0.916 -22.242 1.00 83.75 197 ASN A CA 1
ATOM 1583 C C . ASN A 1 197 ? 4.518 1.649 -21.952 1.00 83.75 197 ASN A C 1
ATOM 1585 O O . ASN A 1 197 ? 4.607 2.538 -21.099 1.00 83.75 197 ASN A O 1
ATOM 1589 N N . LYS A 1 198 ? 5.570 1.288 -22.692 1.00 82.62 198 LYS A N 1
ATOM 1590 C CA . LYS A 1 198 ? 6.909 1.878 -22.571 1.00 82.62 198 LYS A CA 1
ATOM 1591 C C . LYS A 1 198 ? 6.897 3.409 -22.612 1.00 82.62 198 LYS A C 1
ATOM 1593 O O . LYS A 1 198 ? 7.654 4.037 -21.876 1.00 82.62 198 LYS A O 1
ATOM 1598 N N . VAL A 1 199 ? 6.047 4.006 -23.448 1.00 86.38 199 VAL A N 1
ATOM 1599 C CA . VAL A 1 199 ? 5.949 5.467 -23.598 1.00 86.38 199 VAL A CA 1
ATOM 1600 C C . VAL A 1 199 ? 5.509 6.127 -22.291 1.00 86.38 199 VAL A C 1
ATOM 1602 O O . VAL A 1 199 ? 6.130 7.102 -21.881 1.00 86.38 199 VAL A O 1
ATOM 1605 N N . CYS A 1 200 ? 4.515 5.569 -21.590 1.00 87.88 200 CYS A N 1
ATOM 1606 C CA . CYS A 1 200 ? 4.069 6.098 -20.299 1.00 87.88 200 CYS A CA 1
ATOM 1607 C C . CYS A 1 200 ? 5.185 6.047 -19.247 1.00 87.88 200 CYS A C 1
ATOM 1609 O O . CYS A 1 200 ? 5.456 7.044 -18.582 1.00 87.88 200 CYS A O 1
ATOM 1611 N N . TYR A 1 201 ? 5.897 4.924 -19.128 1.00 89.00 201 TYR A N 1
ATOM 1612 C CA . TYR A 1 201 ? 6.993 4.812 -18.159 1.00 89.00 201 TYR A CA 1
ATOM 1613 C C . TYR A 1 201 ? 8.184 5.713 -18.498 1.00 89.00 201 TYR A C 1
ATOM 1615 O O . TYR A 1 201 ? 8.799 6.277 -17.594 1.00 89.00 201 TYR A O 1
ATOM 1623 N N . MET A 1 202 ? 8.493 5.891 -19.783 1.00 86.12 202 MET A N 1
ATOM 1624 C CA . MET A 1 202 ? 9.509 6.844 -20.231 1.00 86.12 202 MET A CA 1
ATOM 1625 C C . MET A 1 202 ? 9.087 8.296 -19.954 1.00 86.12 202 MET A C 1
ATOM 1627 O O . MET A 1 202 ? 9.928 9.087 -19.525 1.00 86.12 202 MET A O 1
ATOM 1631 N N . ASP A 1 203 ? 7.801 8.630 -20.134 1.00 89.12 203 ASP A N 1
ATOM 1632 C CA . ASP A 1 203 ? 7.227 9.930 -19.766 1.00 89.12 203 ASP A CA 1
ATOM 1633 C C . ASP A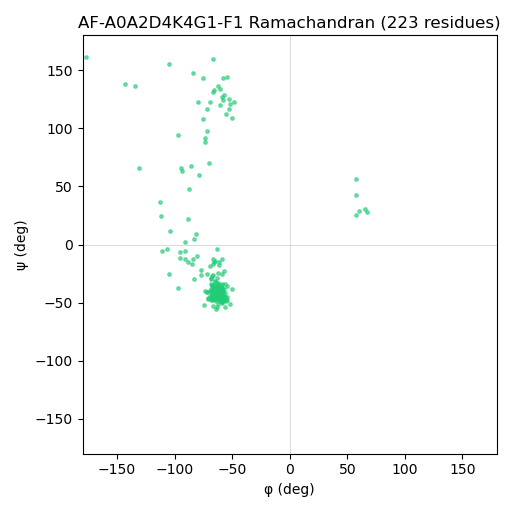 1 203 ? 7.394 10.214 -18.262 1.00 89.12 203 ASP A C 1
ATOM 1635 O O . ASP A 1 203 ? 7.954 11.230 -17.851 1.00 89.12 203 ASP A O 1
ATOM 1639 N N . LEU A 1 204 ? 7.013 9.253 -17.419 1.00 91.19 204 LEU A N 1
ATOM 1640 C CA . LEU A 1 204 ? 7.184 9.357 -15.969 1.00 91.19 204 LEU A CA 1
ATOM 1641 C C . LEU A 1 204 ? 8.658 9.488 -15.564 1.00 91.19 204 LEU A C 1
ATOM 1643 O O . LEU A 1 204 ? 8.985 10.259 -14.660 1.00 91.19 204 LEU A O 1
ATOM 1647 N N . LEU A 1 205 ? 9.556 8.764 -16.237 1.00 88.50 205 LEU A N 1
ATOM 1648 C CA . LEU A 1 205 ? 10.982 8.768 -15.929 1.00 88.50 205 LEU A CA 1
ATOM 1649 C C . LEU A 1 205 ? 11.645 10.118 -16.249 1.00 88.50 205 LEU A C 1
ATOM 1651 O O . LEU A 1 205 ? 12.437 10.604 -15.439 1.00 88.50 205 LEU A O 1
ATOM 1655 N N . TRP A 1 206 ? 11.330 10.757 -17.384 1.00 86.75 206 TRP A N 1
ATOM 1656 C CA . TRP A 1 206 ? 11.906 12.078 -17.674 1.00 86.75 206 TRP A CA 1
ATOM 1657 C C . TRP A 1 206 ? 11.358 13.149 -16.724 1.00 86.75 206 TRP A C 1
ATOM 1659 O O . TRP A 1 206 ? 12.151 13.942 -16.217 1.00 86.75 206 TRP A O 1
ATOM 1669 N N . ARG A 1 207 ? 10.053 13.127 -16.399 1.00 89.31 207 ARG A N 1
ATOM 1670 C CA . ARG A 1 207 ? 9.450 14.051 -15.415 1.00 89.31 207 ARG A CA 1
ATOM 1671 C C . ARG A 1 207 ? 10.067 13.885 -14.029 1.00 89.31 207 ARG A C 1
ATOM 1673 O O . ARG A 1 207 ? 10.312 14.868 -13.330 1.00 89.31 207 ARG A O 1
ATOM 1680 N N . PHE A 1 208 ? 10.363 12.646 -13.631 1.00 88.75 208 PHE A N 1
ATOM 1681 C CA . PHE A 1 208 ? 11.078 12.357 -12.389 1.00 88.75 208 PHE A CA 1
ATOM 1682 C C . PHE A 1 208 ? 12.477 12.990 -12.384 1.00 88.75 208 PHE A C 1
ATOM 1684 O O . PHE A 1 208 ? 12.845 13.674 -11.425 1.00 88.75 208 PHE A O 1
ATOM 1691 N N . PHE A 1 209 ? 13.248 12.823 -13.463 1.00 86.75 209 PHE A N 1
ATOM 1692 C CA . PHE A 1 209 ? 14.580 13.422 -13.567 1.00 86.75 209 PHE A CA 1
ATOM 1693 C C . PHE A 1 209 ? 14.551 14.950 -13.623 1.00 86.75 209 PHE A C 1
ATOM 1695 O O . PHE A 1 209 ? 15.392 15.585 -12.985 1.00 86.75 209 PHE A O 1
ATOM 1702 N N . GLU A 1 210 ? 13.590 15.545 -14.333 1.00 86.69 210 GLU A N 1
ATOM 1703 C CA . GLU A 1 210 ? 13.395 16.997 -14.373 1.00 86.69 210 GLU A CA 1
ATOM 1704 C C . GLU A 1 210 ? 13.150 17.550 -12.965 1.00 86.69 210 GLU A C 1
ATOM 1706 O O . GLU A 1 210 ? 13.834 18.476 -12.518 1.00 86.69 210 GLU A O 1
ATOM 1711 N N . LYS A 1 211 ? 12.243 16.920 -12.216 1.00 85.75 211 LYS A N 1
ATOM 1712 C CA . LYS A 1 211 ? 11.908 17.327 -10.851 1.00 85.75 211 LYS A CA 1
ATOM 1713 C C . LYS A 1 211 ? 13.079 17.198 -9.877 1.00 85.75 211 LYS A C 1
ATOM 1715 O O . LYS A 1 211 ? 13.268 18.066 -9.026 1.00 85.75 211 LYS A O 1
ATOM 1720 N N . ASN A 1 212 ? 13.903 16.166 -10.045 1.00 83.25 212 ASN A N 1
ATOM 1721 C CA . ASN A 1 212 ? 15.129 15.966 -9.269 1.00 83.25 212 ASN A CA 1
ATOM 1722 C C . ASN A 1 212 ? 16.324 16.782 -9.791 1.00 83.25 212 ASN A C 1
ATOM 1724 O O . ASN A 1 212 ? 17.449 16.582 -9.333 1.00 83.25 212 ASN A O 1
ATOM 1728 N N . ARG A 1 213 ? 16.101 17.710 -10.737 1.00 82.75 213 ARG A N 1
ATOM 1729 C CA . ARG A 1 213 ? 17.124 18.570 -11.364 1.00 82.75 213 ARG A CA 1
ATOM 1730 C C . ARG A 1 213 ? 18.258 17.794 -12.045 1.00 82.75 213 ARG A C 1
ATOM 1732 O O . ARG A 1 213 ? 19.359 18.308 -12.227 1.00 82.75 213 ARG A O 1
ATOM 1739 N N . SER A 1 214 ? 17.989 16.559 -12.459 1.00 82.12 214 SER A N 1
ATOM 1740 C CA . SER A 1 214 ? 18.920 15.692 -13.181 1.00 82.12 214 SER A CA 1
ATOM 1741 C C . SER A 1 214 ? 18.712 15.823 -14.696 1.00 82.12 214 SER A C 1
ATOM 1743 O O . SER A 1 214 ? 18.322 14.881 -15.388 1.00 82.12 214 SER A O 1
ATOM 1745 N N . PHE A 1 215 ? 18.958 17.022 -15.232 1.00 80.81 215 PHE A N 1
ATOM 1746 C CA . PHE A 1 215 ? 18.612 17.371 -16.618 1.00 80.81 215 PHE A CA 1
ATOM 1747 C C . PHE A 1 215 ? 19.329 16.516 -17.673 1.00 80.81 215 PHE A C 1
ATOM 1749 O O . PHE A 1 215 ? 18.737 16.171 -18.692 1.00 80.81 215 PHE A O 1
ATOM 1756 N N . SER A 1 216 ? 20.573 16.098 -17.416 1.00 78.81 216 SER A N 1
ATOM 1757 C CA . SER A 1 216 ? 21.326 15.223 -18.327 1.00 78.81 216 SER A CA 1
ATOM 1758 C C . SER A 1 216 ? 20.676 1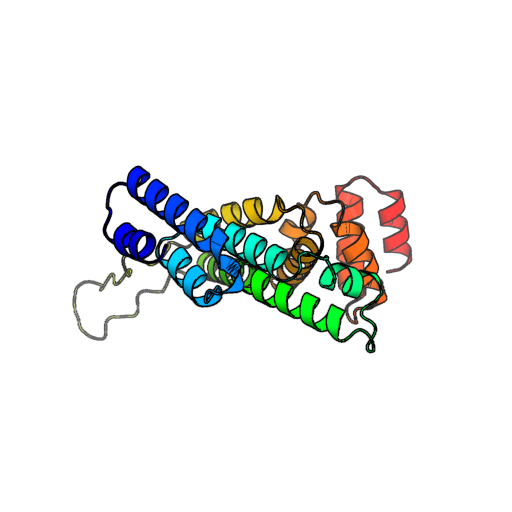3.844 -18.479 1.00 78.81 216 SER A C 1
ATOM 1760 O O . SER A 1 216 ? 20.639 13.284 -19.576 1.00 78.81 216 SER A O 1
ATOM 1762 N N . ASN A 1 217 ? 20.131 13.295 -17.387 1.00 79.94 217 ASN A N 1
ATOM 1763 C CA . ASN A 1 217 ? 19.404 12.030 -17.425 1.00 79.94 217 ASN A CA 1
ATOM 1764 C C . ASN A 1 217 ? 18.044 12.194 -18.112 1.00 79.94 217 ASN A C 1
ATOM 1766 O O . ASN A 1 217 ? 17.702 11.356 -18.945 1.00 79.94 217 ASN A O 1
ATOM 1770 N N . ALA A 1 218 ? 17.328 13.294 -17.847 1.00 77.38 218 ALA A N 1
ATOM 1771 C CA . ALA A 1 218 ? 16.072 13.617 -18.527 1.00 77.38 218 ALA A CA 1
ATOM 1772 C C . ALA A 1 218 ? 16.257 13.715 -20.053 1.00 77.38 218 ALA A C 1
ATOM 1774 O O . ALA A 1 218 ? 15.549 13.044 -20.801 1.00 77.38 218 ALA A O 1
ATOM 1775 N N . ALA A 1 219 ? 17.271 14.454 -20.519 1.00 75.31 219 ALA A N 1
ATOM 1776 C CA . ALA A 1 219 ? 17.578 14.599 -21.943 1.00 75.31 219 ALA A CA 1
ATOM 1777 C C . ALA A 1 219 ? 17.889 13.253 -22.620 1.00 75.31 219 ALA A C 1
ATOM 1779 O O . ALA A 1 219 ? 17.460 13.000 -23.743 1.00 75.31 219 ALA A O 1
ATOM 1780 N N . ARG A 1 220 ? 18.591 12.350 -21.923 1.00 81.25 220 ARG A N 1
ATOM 1781 C CA . ARG A 1 220 ? 18.895 11.005 -22.433 1.00 81.25 220 ARG A CA 1
ATOM 1782 C C . ARG A 1 220 ? 17.657 10.114 -22.547 1.00 81.25 220 ARG A C 1
ATOM 1784 O O . ARG A 1 220 ? 17.620 9.260 -23.430 1.00 81.25 220 ARG A O 1
ATOM 1791 N N . VAL A 1 221 ? 16.687 10.264 -21.645 1.00 80.00 221 VAL A N 1
ATOM 1792 C CA . VAL A 1 221 ? 15.404 9.548 -21.719 1.00 80.00 221 VAL A CA 1
ATOM 1793 C C . VAL A 1 221 ? 14.570 10.105 -22.871 1.00 80.00 221 VAL A C 1
ATOM 1795 O O . VAL A 1 221 ? 14.112 9.325 -23.698 1.00 80.00 221 VAL A O 1
ATOM 1798 N N . LEU A 1 222 ? 14.472 11.434 -22.990 1.00 77.12 222 LEU A N 1
ATOM 1799 C CA . LEU A 1 222 ? 13.770 12.116 -24.085 1.00 77.12 222 LEU A CA 1
ATOM 1800 C C . LEU A 1 222 ? 14.344 11.780 -25.466 1.00 77.12 222 LEU A C 1
ATOM 1802 O O . LEU A 1 222 ? 13.587 11.583 -26.401 1.00 77.12 222 LEU A O 1
ATOM 1806 N N . ALA A 1 223 ? 15.663 11.635 -25.600 1.00 78.31 223 ALA A N 1
ATOM 1807 C CA . ALA A 1 223 ? 16.290 11.234 -26.864 1.00 78.31 223 ALA A CA 1
ATOM 1808 C C . ALA A 1 223 ? 15.949 9.795 -27.311 1.00 78.31 223 ALA A C 1
ATOM 1810 O O . ALA A 1 223 ? 16.289 9.404 -28.426 1.00 78.31 223 ALA A O 1
ATOM 1811 N N . LYS A 1 224 ? 15.356 8.984 -26.426 1.00 76.12 224 LYS A N 1
ATOM 1812 C CA . LYS A 1 224 ? 14.948 7.592 -26.679 1.00 76.12 224 LYS A CA 1
ATOM 1813 C C . LYS A 1 224 ? 13.425 7.405 -26.717 1.00 76.12 224 LYS A C 1
ATOM 1815 O O . LYS A 1 224 ? 12.990 6.268 -26.921 1.00 76.12 224 LYS A O 1
ATOM 1820 N N . LEU A 1 225 ? 12.667 8.462 -26.418 1.00 68.31 225 LEU A N 1
ATOM 1821 C CA . LEU A 1 225 ? 11.216 8.553 -26.601 1.00 68.31 225 LEU A CA 1
ATOM 1822 C C . LEU A 1 225 ? 10.914 8.785 -28.082 1.00 68.31 225 LEU A C 1
ATOM 1824 O O . LEU A 1 225 ? 9.948 8.151 -28.555 1.00 68.31 225 LEU A O 1
#

Organism: NCBI:txid1970185

Mean predicted aligned error: 6.83 Å

pLDDT: mean 88.74, std 13.32, range [42.25, 98.44]

Nearest PDB structures (foldseek):
  7r5j-assembly1_D0  TM=9.134E-01  e=5.734E-22  Homo sapiens
  7wkk-assembly1_f  TM=9.814E-01  e=3.179E-16  Xenopus laevis
  7wkk-assembly1_F  TM=9.786E-01  e=1.468E-15  Xenopus laevis
  7wkk-assembly1_d  TM=9.507E-01  e=2.200E-15  Xenopus laevis
  7wkk-assembly1_m  TM=9.897E-01  e=4.823E-12  Xenopus laevis

Solvent-accessible surface area (backbone atoms only — not comparable to full-atom values): 12571 Å² total; per-residue (Å²): 72,67,65,39,48,59,52,33,74,75,48,8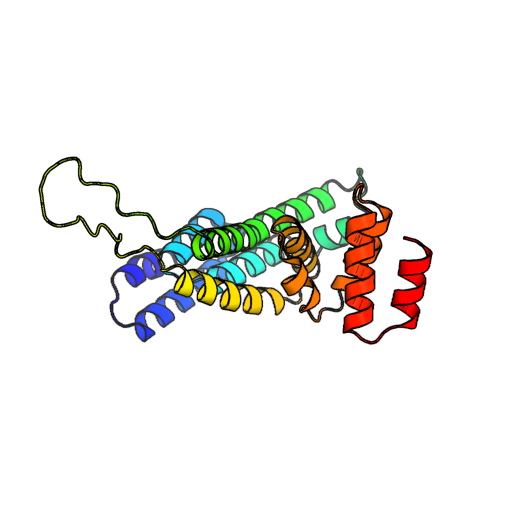3,52,67,68,61,25,49,51,34,44,56,52,16,42,56,49,41,52,76,46,34,81,81,49,68,58,64,61,52,38,53,57,29,52,78,71,70,36,54,67,52,33,47,53,44,24,53,52,23,24,44,71,70,32,76,83,43,41,22,54,51,27,56,74,66,70,57,52,86,84,44,57,67,22,49,50,32,31,51,54,33,51,60,27,48,42,58,41,52,54,50,45,49,50,24,52,51,47,34,65,49,73,79,77,70,80,72,78,66,97,55,98,67,81,82,82,79,78,69,54,91,83,64,70,52,37,67,55,22,42,52,51,32,56,54,46,52,58,58,57,70,68,56,87,50,63,65,57,52,53,52,51,50,56,47,30,54,75,69,72,33,53,75,60,54,65,66,60,88,56,90,61,53,61,62,47,36,60,48,42,38,71,76,42,91,62,26,66,59,30,45,53,53,44,25,55,42,24,51,74,70,69,37,53,72,60,18,52,57,46,58,76,73,109

Secondary structure (DSSP, 8-state):
-HHHHHHHTT---HHHHHHHHHHHHHHHHHTTTTS-HHHHHHHHHHTT-HHHHHHHHHHHHHHH-TT-HHHHHHHTT--TT-HHHHHHHHHHHHHHHHHHHHHHHHHHHHHSPP---PPPSSSSS------TTPPPHHHHHHHHHHHHHHHTT---HHHHHHHHHHHHHTT-HHHHTT---TTHHHHHHHHHHHSTTHHHHHHHHHHHHHHTT-HHHHHHHHTT-

Radius of gyration: 20.83 Å; Cα contacts (8 Å, |Δi|>4): 215; chains: 1; bounding box: 65×41×52 Å

=== Feature glossary ===
A reading guide for the features in this record.

Start from the sequence.

  · This is the polypeptide sequence — one letter per residue, N-terminus first. Length ranges from a few dozen residues for small domains to over a thousand for large multi-domain proteins.

Fold it, and you get atomic coordinates and the backbone conformation that goes with them.

  · Structure coordinates are given as an mmCIF _atom_site loop: one row per atom with element, residue name, chain id, sequence number, and x/y/z position in Å. Only the four main-chain atoms per residue are included here; side chains are omitted to keep the record compact.

  · Backbone dihedral angles. Every residue except chain termini has a φ (preceding-C → N → Cα → C) and a ψ (N → Cα → C → next-N). They are reported in degrees following the IUPAC sign convention. Secondary structure is essentially a statement about which (φ, ψ) basin each residue occupies.

  · The SS8 string is DSSP's per-residue secondary-structure call. α-helix (H) means an i→i+4 H-bond ladder; β-strand (E) means the residue participates in a β-sheet; 3₁₀ (G) and π (I) are tighter and wider helices; T/S are turns/bends; '-' is loop.

  · SS3 is a coarse helix/strand/coil call (letters a/b/c) made by the P-SEA algorithm from inter-Cα distances and dihedrals. It is less detailed than DSSP but needs only Cα positions.

Summarize the fold with a handful of shape descriptors and a per-residue structural alphabet.

  · Radius of gyration (Rg) is the root-mean-square distance of Cα atoms from their centroid — a single number for overall size and compactness. A globular domain of N residues has Rg ≈ 2.2·N^0.38 Å; an extended or disordered chain has a much larger Rg. The Cα contact count is the number of residue pairs whose Cα atoms are within 8 Å and are more than four positions apart in sequence — a standard proxy for tertiary packing density. The bounding box is the smallest axis-aligned box enclosing all Cα atoms.

  · The Foldseek 3Di string encodes local tertiary geometry as a 20-letter alphabet — one character per residue — derived from the relative positions of nearby Cα atoms. Unlike the amino-acid sequence, 3Di is a direct function of the 3D structure, so two proteins with the same fold have similar 3Di strings even at low sequence identity.

  · Solvent-accessible surface area (SASA) is the area in Å² traced out by the centre of a 1.4 Å probe sphere (a water molecule) rolled over the protein's van der Waals surface (Shrake–Rupley / Lee–Richards construction). Buried residues have near-zero SASA; fully exposed residues can exceed 200 Å². The total SASA scales roughly with the number of surface residues.

Ask how reliable the model is.

  · pLDDT (predicted Local Distance Difference Test) is AlphaFold's per-residue confidence score, ranging from 0 to 100. Values above 90 indicate high confidence (typically well-packed cores); 70–90 is confident; 50–70 low confidence; below 50 usually means the region is disordered or the prediction is unreliable there. AlphaFold stores pLDDT in the mmCIF B-factor column.

  · B-factor (Debye–Waller factor) reflects atomic displacement in the crystal lattice. It is an experimental observable (units Å²), not a prediction; low values mean the atom is pinned down, high values mean it moves or is heterogeneous across the crystal.

  · Predicted Aligned Error (PAE) is an AlphaFold confidence matrix: entry (i, j) is the expected error in the position of residue j, in ångströms, when the prediction is superimposed on the true structure at residue i. Low PAE within a block of residues means that block is internally rigid and well-predicted; high PAE between two blocks means their relative placement is uncertain even if each block individually is confident.

Place it in context: what it resembles, what it is annotated as, and how it looks.

  · Nearest PDB neighbors are the top structural matches found by Foldseek when searching this structure against the entire Protein Data Bank. Each hit reports a TM-score (0 to 1; >0.5 almost always implies the same fold) and an E-value. These are *structural* homologs — they may share no detectable sequence similarity.

  · Functional annotations link the protein to curated databases. InterPro entries identify conserved domains and families by matching the sequence against member-database signatures (Pfam, PROSITE, CDD, …). Gene Ontology (GO) terms describe molecular function, biological process, and cellular component in a controlled vocabulary. CATH places the structure in a hierarchical fold classification (Class/Architecture/Topology/Homologous-superfamily). The organism is the source species.

  · Three diagnostic plots accompany the record. The Cα contact map visualizes the tertiary structure as a 2D adjacency matrix (8 Å cutoff, sequence-local contacts suppressed). The Ramachandran plot shows the distribution of backbone (φ, ψ) torsions, with points in the α and β basins reflecting secondary structure content. The PAE plot shows AlphaFold's inter-residue confidence as a color matrix.

  · Six rendered views show the 3D structure from the faces of a cube — i.e. along ±x, ±y, ±z. Rendering representation is drawn randomly per protein from cartoon (secondary-structure ribbons), sticks (backbone bonds), or molecular surface; coloring is either N→C rainbow (blue at the N-terminus through red at the C-terminus) or one color per chain.